Protein AF-A0A7V5V589-F1 (afdb_monomer)

Sequence (263 aa):
KFVYRKIGKKLETFFGGRLMVMGIGGAALNPEIEAFLRMAGFPYLIGYGMTETSPLVAGGPYGDTSIALCSTGKPMPGVSVRIAEPDEKTGIGEIQVQGDNIMLGYWNDPEATSETFTDDGWLKTGDLGILDTLGNLHVKGRSKSVIVLANGENIYPETIEHKLNRYPQLVESLVLENRGKIEAWVYPDYDFIDGITTGQSREQRHTYIISQLEEIRKTVNGQLSSASRLSRILERREPFIKTATHKIKRYLYTADSMPGSSS

pLDDT: mean 90.18, std 8.98, range [28.98, 98.44]

Foldseek 3Di:
DVVLLVVLCVVCVVVVVPDPEAEDEDDFDQLVVQVSCVVNVHHYWAFYADPQQAGGQAIDDTPPPLADRSFNHAGDVQKDWDFPPQDPPPRKHFIWIDGPRGHPADDPCVPVRVVQADPVGIGGPQWIWHADPSRTTHTQGGVVQWDQAPVRDTARQSNLQSLLCNDLQFDGWGWDDDPRFIAIETETPVVVLCVVCPPHDPVVSVVVNQVVQVVSLVVSQVVDDPNHRHPGYHYDPDDADADPSRHGPCVCDDPVPDVPPPD

Mean predicted aligned error: 6.89 Å

Radius of gyration: 20.53 Å; Cα contacts (8 Å, |Δi|>4): 419; chains: 1; bounding box: 46×50×55 Å

Structure (mmCIF, N/CA/C/O backbone):
data_AF-A0A7V5V589-F1
#
_entry.id   AF-A0A7V5V589-F1
#
loop_
_atom_site.group_PDB
_atom_site.id
_atom_site.type_symbol
_atom_site.label_atom_id
_atom_site.label_alt_id
_atom_site.label_comp_id
_atom_site.label_asym_id
_atom_site.label_entity_id
_atom_site.label_seq_id
_atom_site.pdbx_PDB_ins_code
_atom_site.Cartn_x
_atom_site.Cartn_y
_atom_site.Cartn_z
_atom_site.occupancy
_atom_site.B_iso_or_equiv
_atom_site.auth_seq_id
_atom_site.auth_comp_id
_atom_site.auth_asym_id
_atom_site.auth_atom_id
_atom_site.pdbx_PDB_model_num
ATOM 1 N N . LYS A 1 1 ? -14.944 -18.583 12.378 1.00 60.84 1 LYS A N 1
ATOM 2 C CA . LYS A 1 1 ? -14.987 -19.259 11.049 1.00 60.84 1 LYS A CA 1
ATOM 3 C C . LYS A 1 1 ? -16.413 -19.433 10.504 1.00 60.84 1 LYS A C 1
ATOM 5 O O . LYS A 1 1 ? -16.662 -18.980 9.398 1.00 60.84 1 LYS A O 1
ATOM 10 N N . PHE A 1 2 ? -17.359 -20.026 11.246 1.00 74.38 2 PHE A N 1
ATOM 11 C CA . PHE A 1 2 ? -18.740 -20.228 10.758 1.00 74.38 2 PHE A CA 1
ATOM 12 C C . PHE A 1 2 ? -19.508 -18.917 10.487 1.00 74.38 2 PHE A C 1
ATOM 14 O O . PHE A 1 2 ? -20.153 -18.785 9.451 1.00 74.38 2 PHE A O 1
ATOM 21 N N . VAL A 1 3 ? -19.371 -17.922 11.374 1.00 82.00 3 VAL A N 1
ATOM 22 C CA . VAL A 1 3 ? -20.018 -16.603 11.232 1.00 82.00 3 VAL A CA 1
ATOM 23 C C . VAL A 1 3 ? -19.576 -15.887 9.949 1.00 82.00 3 VAL A C 1
ATOM 25 O O . VAL A 1 3 ? -20.428 -15.490 9.160 1.00 82.00 3 VAL A O 1
ATOM 28 N N . TYR A 1 4 ? -18.266 -15.809 9.682 1.00 82.88 4 TYR A N 1
ATOM 29 C CA . TYR A 1 4 ? -17.732 -15.162 8.475 1.00 82.88 4 TYR A CA 1
ATOM 30 C C . TYR A 1 4 ? -18.251 -15.789 7.180 1.00 82.88 4 TYR A C 1
ATOM 32 O O . TYR A 1 4 ? -18.696 -15.065 6.299 1.00 82.88 4 TYR A O 1
ATOM 40 N N . ARG A 1 5 ? -18.304 -17.124 7.088 1.00 86.19 5 ARG A N 1
ATOM 41 C CA . ARG A 1 5 ? -18.873 -17.811 5.913 1.00 86.19 5 ARG A CA 1
ATOM 42 C C . 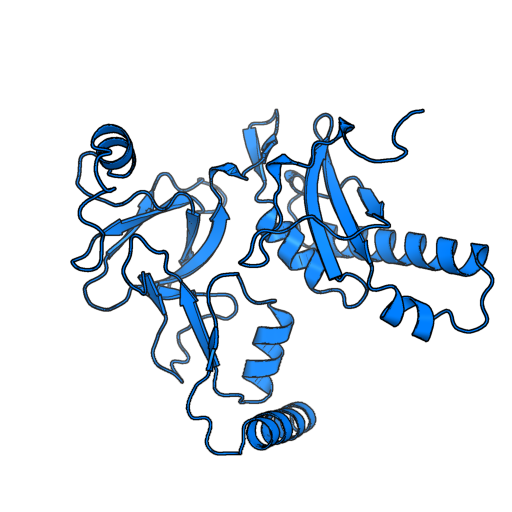ARG A 1 5 ? -20.353 -17.497 5.697 1.00 86.19 5 ARG A C 1
ATOM 44 O O . ARG A 1 5 ? -20.802 -17.390 4.562 1.00 86.19 5 ARG A O 1
ATOM 51 N N . LYS A 1 6 ? -21.130 -17.332 6.774 1.00 86.56 6 LYS A N 1
ATOM 52 C CA . LYS A 1 6 ? -22.546 -16.944 6.670 1.00 86.56 6 LYS A CA 1
ATOM 53 C C . LYS A 1 6 ? -22.699 -15.514 6.142 1.00 86.56 6 LYS A C 1
ATOM 55 O O . LYS A 1 6 ? -23.613 -15.260 5.365 1.00 86.56 6 LYS A O 1
ATOM 60 N N . ILE A 1 7 ? -21.810 -14.602 6.543 1.00 87.50 7 ILE A N 1
ATOM 61 C CA . ILE A 1 7 ? -21.776 -13.229 6.020 1.00 87.50 7 ILE A CA 1
ATOM 62 C C . ILE A 1 7 ? -21.313 -13.227 4.555 1.00 87.50 7 ILE A C 1
ATOM 64 O O . ILE A 1 7 ? -21.956 -12.583 3.735 1.00 87.50 7 ILE A O 1
ATOM 68 N N . GLY A 1 8 ? -20.292 -14.014 4.200 1.00 85.50 8 GLY A N 1
ATOM 69 C CA . GLY A 1 8 ? -19.846 -14.200 2.814 1.00 85.50 8 GLY A CA 1
ATOM 70 C C . GLY A 1 8 ? -20.980 -14.621 1.881 1.00 85.50 8 GLY A C 1
ATOM 71 O O . GLY A 1 8 ? -21.229 -13.957 0.882 1.00 85.50 8 GLY A O 1
ATOM 72 N N . LYS A 1 9 ? -21.777 -15.625 2.273 1.00 87.19 9 LYS A N 1
ATOM 73 C CA . LYS A 1 9 ? -22.969 -16.036 1.507 1.00 87.19 9 LYS A CA 1
ATOM 74 C C . LYS A 1 9 ? -24.008 -14.925 1.345 1.00 87.19 9 LYS A C 1
ATOM 76 O O . LYS A 1 9 ? -24.661 -14.841 0.307 1.00 87.19 9 LYS A O 1
ATOM 81 N N . LYS A 1 10 ? -24.189 -14.072 2.361 1.00 90.00 10 LYS A N 1
ATOM 82 C CA . LYS A 1 10 ? -25.074 -12.901 2.245 1.00 90.00 10 LYS A CA 1
ATOM 83 C C . LYS A 1 10 ? -24.525 -11.891 1.237 1.00 90.00 10 LYS A C 1
ATOM 85 O O . LYS A 1 10 ? -25.314 -11.370 0.460 1.00 90.00 10 LYS A O 1
ATOM 90 N N . LEU A 1 11 ? -23.211 -11.654 1.224 1.00 88.94 11 LEU A N 1
ATOM 91 C CA . LEU A 1 11 ? -22.559 -10.797 0.227 1.00 88.94 11 LEU A CA 1
ATOM 92 C C . LEU A 1 11 ? -22.715 -11.370 -1.185 1.00 88.94 11 LEU A C 1
ATOM 94 O O . LEU A 1 11 ? -23.141 -10.659 -2.084 1.00 88.94 11 LEU A O 1
ATOM 98 N N . GLU A 1 12 ? -22.463 -12.663 -1.383 1.00 88.38 12 GLU A N 1
ATOM 99 C CA . GLU A 1 12 ? -22.687 -13.322 -2.678 1.00 88.38 12 GLU A CA 1
ATOM 100 C C . GLU A 1 12 ? -24.143 -13.192 -3.137 1.00 88.38 12 GLU A C 1
ATOM 102 O O . GLU A 1 12 ? -24.402 -12.864 -4.293 1.00 88.38 12 GLU A O 1
ATOM 107 N N . THR A 1 13 ? -25.099 -13.390 -2.223 1.00 91.19 13 THR A N 1
ATOM 108 C CA . THR A 1 13 ? -26.535 -13.225 -2.507 1.00 91.19 13 THR A CA 1
ATOM 109 C C . THR A 1 13 ? -26.873 -11.778 -2.864 1.00 91.19 13 THR A C 1
ATOM 111 O O . THR A 1 13 ? -27.638 -11.546 -3.796 1.00 91.19 13 THR A O 1
ATOM 114 N N . PHE A 1 14 ? -26.283 -10.805 -2.163 1.00 91.06 14 PHE A N 1
ATOM 115 C CA . PHE A 1 14 ? -26.429 -9.380 -2.463 1.00 91.06 14 PHE A CA 1
ATOM 116 C C . PHE A 1 14 ? -25.950 -9.050 -3.886 1.00 91.06 14 PHE A C 1
ATOM 118 O O . PHE A 1 14 ? -26.630 -8.324 -4.603 1.00 91.06 14 PHE A O 1
ATOM 125 N N . PHE A 1 15 ? -24.855 -9.668 -4.341 1.00 91.62 15 PHE A N 1
ATOM 126 C CA . PHE A 1 15 ? -24.375 -9.582 -5.728 1.00 91.62 15 PHE A CA 1
ATOM 127 C C . PHE A 1 15 ? -25.106 -10.531 -6.706 1.00 91.62 15 PHE A C 1
ATOM 129 O O . PHE A 1 15 ? -24.619 -10.802 -7.803 1.00 91.62 15 PHE A O 1
ATOM 136 N N . GLY A 1 16 ? -26.281 -11.052 -6.338 1.00 91.75 16 GLY A N 1
ATOM 137 C CA . GLY A 1 16 ? -27.144 -11.848 -7.217 1.00 91.75 16 GLY A CA 1
ATOM 138 C C . GLY A 1 16 ? -26.810 -13.342 -7.300 1.00 91.75 16 GLY A C 1
ATOM 139 O O . GLY A 1 16 ? -27.354 -14.036 -8.156 1.00 91.75 16 GLY A O 1
ATOM 140 N N . GLY A 1 17 ? -25.916 -13.853 -6.447 1.00 90.50 17 GLY A N 1
ATOM 141 C CA . GLY A 1 17 ? -25.640 -15.287 -6.274 1.00 90.50 17 GLY A CA 1
ATOM 142 C C . GLY A 1 17 ? -24.918 -15.976 -7.437 1.00 90.50 17 GLY A C 1
ATOM 143 O O . GLY A 1 17 ? -24.734 -17.189 -7.403 1.00 90.50 17 GLY A O 1
ATOM 144 N N . ARG A 1 18 ? -24.517 -15.222 -8.468 1.00 92.81 18 ARG A N 1
ATOM 145 C CA . ARG A 1 18 ? -23.801 -15.722 -9.658 1.00 92.81 18 ARG A CA 1
ATOM 146 C C . ARG A 1 18 ? -22.442 -15.048 -9.866 1.00 92.81 18 ARG A C 1
ATOM 148 O O . ARG A 1 18 ? -21.859 -15.156 -10.941 1.00 92.81 18 ARG A O 1
ATOM 155 N N . LEU A 1 19 ? -21.960 -14.315 -8.863 1.00 91.88 19 LEU A N 1
ATOM 156 C CA . LEU A 1 19 ? -20.643 -13.690 -8.894 1.00 91.88 19 LEU A CA 1
ATOM 157 C C . LEU A 1 19 ? -19.568 -14.782 -8.887 1.00 91.88 19 LEU A C 1
ATOM 159 O O . LEU A 1 19 ? -19.484 -15.555 -7.938 1.00 91.88 19 LEU A O 1
ATOM 163 N N . MET A 1 20 ? -18.751 -14.826 -9.938 1.00 90.56 20 MET A N 1
ATOM 164 C CA . MET A 1 20 ? -17.662 -15.798 -10.051 1.00 90.56 20 MET A CA 1
ATOM 165 C C . MET A 1 20 ? -16.390 -15.305 -9.370 1.00 90.56 20 MET A C 1
ATOM 167 O O . MET A 1 20 ? -15.777 -16.056 -8.623 1.00 90.56 20 MET A O 1
ATOM 171 N N . VAL A 1 21 ? -15.995 -14.058 -9.644 1.00 92.56 21 VAL A N 1
ATOM 172 C CA . VAL A 1 21 ? -14.810 -13.392 -9.088 1.00 92.56 21 VAL A CA 1
ATOM 173 C C . VAL A 1 21 ? -15.038 -11.880 -9.100 1.00 92.56 21 VAL A C 1
ATOM 175 O O . VAL A 1 21 ? -15.583 -11.342 -10.062 1.00 92.56 21 VAL A O 1
ATOM 178 N N . MET A 1 22 ? -14.593 -11.192 -8.051 1.00 92.38 22 MET A N 1
ATOM 179 C CA . MET A 1 22 ? -14.522 -9.736 -7.958 1.00 92.38 22 MET A CA 1
ATOM 180 C C . MET A 1 22 ? -13.065 -9.271 -8.031 1.00 92.38 22 MET A C 1
ATOM 182 O O . MET A 1 22 ? -12.276 -9.553 -7.131 1.00 92.38 22 MET A O 1
ATOM 186 N N . GLY A 1 23 ? -12.710 -8.547 -9.092 1.00 91.69 23 GLY A N 1
ATOM 187 C CA . GLY A 1 23 ? -11.405 -7.895 -9.205 1.00 91.69 23 GLY A CA 1
ATOM 188 C C . GLY A 1 23 ? -11.357 -6.595 -8.402 1.00 91.69 23 GLY A C 1
ATOM 189 O O . GLY A 1 23 ? -12.248 -5.757 -8.526 1.00 91.69 23 GLY A O 1
ATOM 190 N N . ILE A 1 24 ? -10.315 -6.428 -7.595 1.00 91.00 24 ILE A N 1
ATOM 191 C CA . ILE A 1 24 ? -10.042 -5.246 -6.778 1.00 91.00 24 ILE A CA 1
ATOM 192 C C . ILE A 1 24 ? -8.704 -4.659 -7.239 1.00 91.00 24 ILE A C 1
ATOM 194 O O . ILE A 1 24 ? -7.708 -5.374 -7.338 1.00 91.00 24 ILE A O 1
ATOM 198 N N . GLY A 1 25 ? -8.670 -3.359 -7.522 1.00 86.19 25 GLY A N 1
ATOM 199 C CA . GLY A 1 25 ? -7.465 -2.669 -7.981 1.00 86.19 25 GLY A CA 1
ATOM 200 C C . GLY A 1 25 ? -7.548 -1.154 -7.797 1.00 86.19 25 GLY A C 1
ATOM 201 O O . GLY A 1 25 ? -8.499 -0.630 -7.220 1.00 86.19 25 GLY A O 1
ATOM 202 N N . GLY A 1 26 ? -6.533 -0.438 -8.287 1.00 74.94 26 GLY A N 1
ATOM 203 C CA . GLY A 1 26 ? -6.451 1.031 -8.278 1.00 74.94 26 GLY A CA 1
ATOM 204 C C . GLY A 1 26 ? -5.918 1.649 -6.977 1.00 74.94 26 GLY A C 1
ATOM 205 O O . GLY A 1 26 ? -5.171 2.635 -7.027 1.00 74.94 26 GLY A O 1
ATOM 206 N N . ALA A 1 27 ? -6.248 1.055 -5.832 1.00 70.50 27 ALA A N 1
ATOM 207 C CA . ALA A 1 27 ? -5.680 1.373 -4.526 1.00 70.50 27 ALA A CA 1
ATOM 208 C C . ALA A 1 27 ? -5.486 0.091 -3.708 1.00 70.50 27 ALA A C 1
ATOM 210 O O . ALA A 1 27 ? -6.160 -0.914 -3.937 1.00 70.50 27 ALA A O 1
ATOM 211 N N . ALA A 1 28 ? -4.560 0.128 -2.752 1.00 75.19 28 ALA A N 1
ATOM 212 C CA . ALA A 1 28 ? -4.314 -1.007 -1.879 1.00 75.19 28 ALA A CA 1
ATOM 213 C C . ALA A 1 28 ? -5.526 -1.279 -0.970 1.00 75.19 28 ALA A C 1
ATOM 215 O O . ALA A 1 28 ? -6.093 -0.370 -0.357 1.00 75.19 28 ALA A O 1
ATOM 216 N N . LEU A 1 29 ? -5.922 -2.553 -0.902 1.00 81.31 29 LEU A N 1
ATOM 217 C CA . LEU A 1 29 ? -7.037 -3.009 -0.080 1.00 81.31 29 LEU A CA 1
ATOM 218 C C . LEU A 1 29 ? -6.630 -3.030 1.397 1.00 81.31 29 LEU A C 1
ATOM 220 O O . LEU A 1 29 ? -5.513 -3.407 1.747 1.00 81.31 29 LEU A O 1
ATOM 224 N N . ASN A 1 30 ? -7.556 -2.657 2.278 1.00 78.25 30 ASN A N 1
ATOM 225 C CA . ASN A 1 30 ? -7.337 -2.764 3.713 1.00 78.25 30 ASN A CA 1
ATOM 226 C C . ASN A 1 30 ? -7.073 -4.239 4.112 1.00 78.25 30 ASN A C 1
ATOM 228 O O . ASN A 1 30 ? -7.917 -5.093 3.819 1.00 78.25 30 ASN A O 1
ATOM 232 N N . PRO A 1 31 ? -5.969 -4.546 4.825 1.00 81.69 31 PRO A N 1
ATOM 233 C CA . PRO A 1 31 ? -5.616 -5.906 5.242 1.00 81.69 31 PRO A CA 1
ATOM 234 C C . PRO A 1 31 ? -6.708 -6.667 6.001 1.00 81.69 31 PRO A C 1
ATOM 236 O O . PRO A 1 31 ? -6.810 -7.886 5.882 1.00 81.69 31 PRO A O 1
ATOM 239 N N . GLU A 1 32 ? -7.523 -5.977 6.802 1.00 78.94 32 GLU A N 1
ATOM 240 C CA . GLU A 1 32 ? -8.591 -6.609 7.585 1.00 78.94 32 GLU A CA 1
ATOM 241 C C . GLU A 1 32 ? -9.804 -6.933 6.731 1.00 78.94 32 GLU A C 1
ATOM 243 O O . GLU A 1 32 ? -10.388 -8.006 6.885 1.00 78.94 32 GLU A O 1
ATOM 248 N N . ILE A 1 33 ? -10.136 -6.047 5.788 1.00 84.19 33 ILE A N 1
ATOM 249 C CA . ILE A 1 33 ? -11.164 -6.322 4.785 1.00 84.19 33 ILE A CA 1
ATOM 250 C C . ILE A 1 33 ? -10.722 -7.521 3.952 1.00 84.19 33 ILE A C 1
ATOM 252 O O . ILE A 1 33 ? -11.495 -8.459 3.790 1.00 84.19 33 ILE A O 1
ATOM 256 N N . GLU A 1 34 ? -9.469 -7.555 3.495 1.00 89.25 34 GLU A N 1
ATOM 257 C CA . GLU A 1 34 ? -8.955 -8.702 2.752 1.00 89.25 34 GLU A CA 1
ATOM 258 C C . GLU A 1 34 ? -9.011 -9.996 3.583 1.00 89.25 34 GLU A C 1
ATOM 260 O O . GLU A 1 34 ? -9.528 -11.018 3.121 1.00 89.25 34 GLU A O 1
ATOM 265 N N . ALA A 1 35 ? -8.533 -9.958 4.830 1.00 88.69 35 ALA A N 1
ATOM 266 C CA . ALA A 1 35 ? -8.582 -11.106 5.729 1.00 88.69 35 ALA A CA 1
ATOM 267 C C . ALA A 1 35 ? -10.023 -11.587 5.948 1.00 88.69 35 ALA A C 1
ATOM 269 O O . ALA A 1 35 ? -10.285 -12.793 5.936 1.00 88.69 35 ALA A O 1
ATOM 270 N N . PHE A 1 36 ? -10.966 -10.658 6.116 1.00 89.62 36 PHE A N 1
ATOM 271 C CA . PHE A 1 36 ? -12.389 -10.951 6.212 1.00 89.62 36 PHE A CA 1
ATOM 272 C C . PHE A 1 36 ? -12.915 -11.617 4.938 1.00 89.62 36 PHE A C 1
ATOM 274 O O . PHE A 1 36 ? -13.519 -12.682 5.048 1.00 89.62 36 PHE A O 1
ATOM 281 N N . LEU A 1 37 ? -12.657 -11.057 3.750 1.00 90.69 37 LEU A N 1
ATOM 282 C CA . LEU A 1 37 ? -13.103 -11.622 2.470 1.00 90.69 37 LEU A CA 1
ATOM 283 C C . LEU A 1 37 ? -12.564 -13.048 2.287 1.00 90.69 37 LEU A C 1
ATOM 285 O O . LEU A 1 37 ? -13.328 -13.967 1.979 1.00 90.69 37 LEU A O 1
ATOM 289 N N . ARG A 1 38 ? -11.279 -13.262 2.600 1.00 90.12 38 ARG A N 1
ATOM 290 C CA . ARG A 1 38 ? -10.629 -14.580 2.569 1.00 90.12 38 ARG A CA 1
ATOM 291 C C . ARG A 1 38 ? -11.273 -15.561 3.551 1.00 90.12 38 ARG A C 1
ATOM 293 O O . ARG A 1 38 ? -11.590 -16.690 3.183 1.00 90.12 38 ARG A O 1
ATOM 300 N N . MET A 1 39 ? -11.521 -15.146 4.795 1.00 90.25 39 MET A N 1
ATOM 301 C CA . MET A 1 39 ? -12.189 -15.982 5.807 1.00 90.25 39 MET A CA 1
ATOM 302 C C . MET A 1 39 ? -13.661 -16.265 5.487 1.00 90.25 39 MET A C 1
ATOM 304 O O . MET A 1 39 ? -14.180 -17.326 5.855 1.00 90.25 39 MET A O 1
ATOM 308 N N . ALA A 1 40 ? -14.339 -15.316 4.846 1.00 90.50 40 ALA A N 1
ATOM 309 C CA . ALA A 1 40 ? -15.721 -15.427 4.407 1.00 90.50 40 ALA A CA 1
ATOM 310 C C . ALA A 1 40 ? -15.872 -16.358 3.197 1.00 90.50 40 ALA A C 1
ATOM 312 O O . ALA A 1 40 ? -16.972 -16.855 2.964 1.00 90.50 40 ALA A O 1
ATOM 313 N N . GLY A 1 41 ? -14.773 -16.646 2.489 1.00 89.56 41 GLY A N 1
ATOM 314 C CA . GLY A 1 41 ? -14.777 -17.406 1.242 1.00 89.56 41 GLY A CA 1
ATOM 315 C C . GLY A 1 41 ? -15.298 -16.595 0.058 1.00 89.56 41 GLY A C 1
ATOM 316 O O . GLY A 1 41 ? -15.678 -17.186 -0.942 1.00 89.56 41 GLY A O 1
ATOM 317 N N . PHE A 1 42 ? -15.334 -15.265 0.181 1.00 91.69 42 PHE A N 1
ATOM 318 C CA . PHE A 1 42 ? -15.821 -14.392 -0.877 1.00 91.69 42 PHE A CA 1
ATOM 319 C C . PHE A 1 42 ? -14.867 -14.451 -2.080 1.00 91.69 42 PHE A C 1
ATOM 321 O O . PHE A 1 42 ? -13.647 -14.429 -1.880 1.00 91.69 42 PHE A O 1
ATOM 328 N N . PRO A 1 43 ? -15.372 -14.531 -3.322 1.00 91.50 43 PRO A N 1
ATOM 329 C CA . PRO A 1 43 ? -14.514 -14.716 -4.476 1.00 91.50 43 PRO A CA 1
ATOM 330 C C . PRO A 1 43 ? -13.896 -13.388 -4.923 1.00 91.50 43 PRO A C 1
ATOM 332 O O . PRO A 1 43 ? -14.505 -12.642 -5.685 1.00 91.50 43 PRO A O 1
ATOM 335 N N . TYR A 1 44 ? -12.686 -13.079 -4.454 1.00 92.19 44 TYR A N 1
ATOM 336 C CA . TYR A 1 44 ? -11.973 -11.850 -4.812 1.00 92.19 44 TYR A CA 1
ATOM 337 C C . TYR A 1 44 ? -10.589 -12.123 -5.411 1.00 92.19 44 TYR A C 1
ATOM 339 O O . TYR A 1 44 ? -9.986 -13.171 -5.173 1.00 92.19 44 TYR A O 1
ATOM 347 N N . LEU A 1 45 ? -10.089 -11.143 -6.161 1.00 93.06 45 LEU A N 1
ATOM 348 C CA . LEU A 1 45 ? -8.712 -11.036 -6.630 1.00 93.06 45 LEU A CA 1
ATOM 349 C C . LEU A 1 45 ? -8.223 -9.607 -6.437 1.00 93.06 45 LEU A C 1
ATOM 351 O O . LEU A 1 45 ? -8.988 -8.666 -6.629 1.00 93.06 45 LEU A O 1
ATOM 355 N N . ILE A 1 46 ? -6.950 -9.450 -6.092 1.00 93.19 46 ILE A N 1
ATOM 356 C CA . ILE A 1 46 ? -6.285 -8.148 -6.065 1.00 93.19 46 ILE A CA 1
ATOM 357 C C . ILE A 1 46 ? -5.316 -8.106 -7.235 1.00 93.19 46 ILE A C 1
ATOM 359 O O . ILE A 1 46 ? -4.600 -9.076 -7.481 1.00 93.19 46 ILE A O 1
ATOM 363 N N . GLY A 1 47 ? -5.326 -6.992 -7.955 1.00 94.06 47 GLY A N 1
ATOM 364 C CA . GLY A 1 47 ? -4.437 -6.753 -9.075 1.00 94.06 47 GLY A CA 1
ATOM 365 C C . GLY A 1 47 ? -3.749 -5.398 -8.974 1.00 94.06 47 GLY A C 1
ATOM 366 O O . GLY A 1 47 ? -4.324 -4.423 -8.483 1.00 94.06 47 GLY A O 1
ATOM 367 N N . TYR A 1 48 ? -2.518 -5.343 -9.468 1.00 95.25 48 TYR A N 1
ATOM 368 C CA . TYR A 1 48 ? -1.747 -4.120 -9.632 1.00 95.25 48 TYR A CA 1
ATOM 369 C C . TYR A 1 48 ? -1.465 -3.857 -11.106 1.00 95.25 48 TYR A C 1
ATOM 371 O O . TYR A 1 48 ? -1.043 -4.741 -11.849 1.00 95.25 48 TYR A O 1
ATOM 379 N N . GLY A 1 49 ? -1.689 -2.614 -11.510 1.00 94.19 49 GLY A N 1
ATOM 380 C CA . GLY A 1 49 ? -1.454 -2.112 -12.850 1.00 94.19 49 GLY A CA 1
ATOM 381 C C . GLY A 1 49 ? -1.622 -0.600 -12.881 1.00 94.19 49 GLY A C 1
ATOM 382 O O . GLY A 1 49 ? -2.118 0.013 -11.931 1.00 94.19 49 GLY A O 1
ATOM 383 N N . MET A 1 50 ? -1.204 -0.012 -13.990 1.00 93.00 50 MET A N 1
ATOM 384 C CA . MET A 1 50 ? -1.320 1.409 -14.288 1.00 93.00 50 MET A CA 1
ATOM 385 C C . MET A 1 50 ? -1.660 1.565 -15.771 1.00 93.00 50 MET A C 1
ATOM 387 O O . MET A 1 50 ? -1.643 0.591 -16.526 1.00 93.00 50 MET A O 1
ATOM 391 N N . THR A 1 51 ? -2.014 2.774 -16.193 1.00 92.06 51 THR A N 1
ATOM 392 C CA . THR A 1 51 ? -2.401 3.041 -17.587 1.00 92.06 51 THR A CA 1
ATOM 393 C C . THR A 1 51 ? -1.292 2.622 -18.558 1.00 92.06 51 THR A C 1
ATOM 395 O O . THR A 1 51 ? -1.550 2.052 -19.613 1.00 92.06 51 THR A O 1
ATOM 398 N N . GLU A 1 52 ? -0.048 2.833 -18.147 1.00 95.62 52 GLU A N 1
ATOM 399 C CA . GLU A 1 52 ? 1.185 2.577 -18.875 1.00 95.62 52 GLU A CA 1
ATOM 400 C C . GLU A 1 52 ? 1.513 1.075 -19.006 1.00 95.62 52 GLU A C 1
ATOM 402 O O . GLU A 1 52 ? 2.461 0.728 -19.707 1.00 95.62 52 GLU A O 1
ATOM 407 N N . THR A 1 53 ? 0.748 0.178 -18.360 1.00 95.19 53 THR A N 1
ATOM 408 C CA . THR A 1 53 ? 1.017 -1.276 -18.301 1.00 95.19 53 THR A CA 1
ATOM 409 C C . THR A 1 53 ? -0.153 -2.174 -18.735 1.00 95.19 53 THR A C 1
ATOM 411 O O . THR A 1 53 ? -0.123 -3.379 -18.493 1.00 95.19 53 THR A O 1
ATOM 414 N N . SER A 1 54 ? -1.199 -1.607 -19.344 1.00 90.44 54 SER A N 1
ATOM 415 C CA . SER A 1 54 ? -2.291 -2.281 -20.082 1.00 90.44 54 SER A CA 1
ATOM 416 C C . SER A 1 54 ? -2.515 -3.797 -19.849 1.00 90.44 54 SER A C 1
ATOM 418 O O . SER A 1 54 ? -1.956 -4.627 -20.562 1.00 90.44 54 SER A O 1
ATOM 420 N N . PRO A 1 55 ? -3.449 -4.211 -18.975 1.00 84.69 55 PRO A N 1
ATOM 421 C CA . PRO A 1 55 ? -4.001 -3.467 -17.848 1.00 84.69 55 PRO A CA 1
ATOM 422 C C . PRO A 1 55 ? -3.340 -3.843 -16.512 1.00 84.69 55 PRO A C 1
ATOM 424 O O . PRO A 1 55 ? -3.655 -3.234 -15.491 1.00 84.69 55 PRO A O 1
ATOM 427 N N . LEU A 1 56 ? -2.507 -4.889 -16.486 1.00 92.69 56 LEU A N 1
ATOM 428 C CA . LEU A 1 56 ? -2.102 -5.550 -15.254 1.00 92.69 56 LEU A CA 1
ATOM 429 C C . LEU A 1 56 ? -0.630 -5.956 -15.285 1.00 92.69 56 LEU A C 1
ATOM 431 O O . LEU A 1 56 ? -0.186 -6.669 -16.179 1.00 92.69 56 LEU A O 1
ATOM 435 N N . VAL A 1 57 ? 0.099 -5.537 -14.255 1.00 97.06 57 VAL A N 1
ATOM 436 C CA . VAL A 1 57 ? 1.477 -5.952 -13.977 1.00 97.06 57 VAL A CA 1
ATOM 437 C C . VAL A 1 57 ? 1.478 -7.220 -13.144 1.00 97.06 57 VAL A C 1
ATOM 439 O O . VAL A 1 57 ? 2.173 -8.176 -13.477 1.00 97.06 57 VAL A O 1
ATOM 442 N N . ALA A 1 58 ? 0.700 -7.225 -12.059 1.00 96.56 58 ALA A N 1
ATOM 443 C CA . ALA A 1 58 ? 0.639 -8.329 -11.120 1.00 96.56 58 ALA A CA 1
ATOM 444 C C . ALA A 1 58 ? -0.801 -8.662 -10.726 1.00 96.56 58 ALA A C 1
ATOM 446 O O . ALA A 1 58 ? -1.665 -7.790 -10.630 1.00 96.56 58 ALA A O 1
ATOM 447 N N . GLY A 1 59 ? -1.043 -9.944 -10.506 1.00 94.38 59 GLY A N 1
ATOM 448 C CA . GLY A 1 59 ? -2.318 -10.502 -10.090 1.00 94.38 59 GLY A CA 1
ATOM 449 C C . GLY A 1 59 ? -2.172 -12.004 -9.922 1.00 94.38 59 GLY A C 1
ATOM 450 O O . GLY A 1 59 ? -1.072 -12.535 -9.795 1.00 94.38 59 GLY A O 1
ATOM 451 N N . GLY A 1 60 ? -3.269 -12.737 -9.943 1.00 87.12 60 GLY A N 1
ATOM 452 C CA . GLY A 1 60 ? -3.148 -14.179 -10.058 1.00 87.12 60 GLY A CA 1
ATOM 453 C C . GLY A 1 60 ? -4.486 -14.864 -10.217 1.00 87.12 60 GLY A C 1
ATOM 454 O O . GLY A 1 60 ? -5.529 -14.216 -10.106 1.00 87.12 60 GLY A O 1
ATOM 455 N N . PRO A 1 61 ? -4.472 -16.164 -10.536 1.00 87.25 61 PRO A N 1
ATOM 456 C CA . PRO A 1 61 ? -5.700 -16.898 -10.739 1.00 87.25 61 PRO A CA 1
ATOM 457 C C . PRO A 1 61 ? -6.480 -16.984 -9.428 1.00 87.25 61 PRO A C 1
ATOM 459 O O . PRO A 1 61 ? -5.920 -17.146 -8.340 1.00 87.25 61 PRO A O 1
ATOM 462 N N . TYR A 1 62 ? -7.802 -16.879 -9.537 1.00 86.12 62 TYR A N 1
ATOM 463 C CA . TYR A 1 62 ? -8.680 -17.041 -8.387 1.00 86.12 62 TYR A CA 1
ATOM 464 C C . TYR A 1 62 ? -8.478 -18.422 -7.755 1.00 86.12 62 TYR A C 1
ATOM 466 O O . TYR A 1 62 ? -8.480 -19.439 -8.446 1.00 86.12 62 TYR A O 1
ATOM 474 N N . GLY A 1 63 ? -8.303 -18.443 -6.433 1.00 84.31 63 GLY A N 1
ATOM 475 C CA . GLY A 1 63 ? -8.082 -19.668 -5.665 1.00 84.31 63 GLY A CA 1
ATOM 476 C C . GLY A 1 63 ? -6.619 -20.100 -5.529 1.00 84.31 63 GLY A C 1
ATOM 477 O O . GLY A 1 63 ? -6.368 -21.094 -4.850 1.00 84.31 63 GLY A O 1
ATOM 478 N N . ASP A 1 64 ? -5.652 -19.370 -6.098 1.00 90.44 64 ASP A N 1
ATOM 479 C CA . ASP A 1 64 ? -4.231 -19.651 -5.868 1.00 90.44 64 ASP A CA 1
ATOM 480 C C . ASP A 1 64 ? -3.832 -19.333 -4.420 1.00 90.44 64 ASP A C 1
ATOM 482 O O . ASP A 1 64 ? -3.729 -18.179 -3.998 1.00 90.44 64 ASP A O 1
ATOM 486 N N . THR A 1 65 ? -3.581 -20.385 -3.641 1.00 89.38 65 THR A N 1
ATOM 487 C CA . THR A 1 65 ? -3.207 -20.278 -2.228 1.00 89.38 65 THR A CA 1
ATOM 488 C C . THR A 1 65 ? -1.790 -19.758 -2.006 1.00 89.38 65 THR A C 1
ATOM 490 O O . THR A 1 65 ? -1.440 -19.451 -0.868 1.00 89.38 65 THR A O 1
ATOM 493 N N . SER A 1 66 ? -0.966 -19.676 -3.055 1.00 91.75 66 SER A N 1
ATOM 494 C CA . SER A 1 66 ? 0.383 -19.110 -2.972 1.00 91.75 66 SER A CA 1
ATOM 495 C C . SER A 1 66 ? 0.398 -17.578 -2.992 1.00 91.75 66 SER A C 1
ATOM 497 O O . SER A 1 66 ? 1.420 -16.988 -2.638 1.00 91.75 66 SER A O 1
ATOM 499 N N . ILE A 1 67 ? -0.733 -16.938 -3.326 1.00 92.88 67 ILE A N 1
ATOM 500 C CA . ILE A 1 67 ? -0.894 -15.484 -3.241 1.00 92.88 67 ILE A CA 1
ATOM 501 C C . ILE A 1 67 ? -1.009 -15.062 -1.772 1.00 92.88 67 ILE A C 1
ATOM 503 O O . ILE A 1 67 ? -1.993 -15.339 -1.065 1.00 92.88 67 ILE A O 1
ATOM 507 N N . ALA A 1 68 ? 0.025 -14.367 -1.305 1.00 91.31 68 ALA A N 1
ATOM 508 C CA . ALA A 1 68 ? 0.089 -13.845 0.050 1.00 91.31 68 ALA A CA 1
ATOM 509 C C . ALA A 1 68 ? -1.053 -12.853 0.337 1.00 91.31 68 ALA A C 1
ATOM 511 O O . ALA A 1 68 ? -1.562 -12.173 -0.552 1.00 91.31 68 ALA A O 1
ATOM 512 N N . LEU A 1 69 ? -1.473 -12.774 1.602 1.00 89.88 69 LEU A N 1
ATOM 513 C CA . LEU A 1 69 ? -2.363 -11.702 2.055 1.00 89.88 69 LEU A CA 1
ATOM 514 C C . LEU A 1 69 ? -1.637 -10.354 1.912 1.00 89.88 69 LEU A C 1
ATOM 516 O O . LEU A 1 69 ? -0.427 -10.288 2.135 1.00 89.88 69 LEU A O 1
ATOM 520 N N . CYS A 1 70 ? -2.371 -9.299 1.571 1.00 88.81 70 CYS A N 1
ATOM 521 C CA . CYS A 1 70 ? -1.875 -7.946 1.308 1.00 88.81 70 CYS A CA 1
ATOM 522 C C . CYS A 1 70 ? -0.960 -7.826 0.080 1.00 88.81 70 CYS A C 1
ATOM 524 O O . CYS A 1 70 ? -0.371 -6.767 -0.140 1.00 88.81 70 CYS A O 1
ATOM 526 N N . SER A 1 71 ? -0.833 -8.889 -0.715 1.00 93.12 71 SER A N 1
ATOM 527 C CA . SER A 1 71 ? -0.115 -8.848 -1.980 1.00 93.12 71 SER A CA 1
ATOM 528 C C . SER A 1 71 ? -1.042 -8.450 -3.124 1.00 93.12 71 SER A C 1
ATOM 530 O O . SER A 1 71 ? -2.238 -8.733 -3.129 1.00 93.12 71 SER A O 1
ATOM 532 N N . THR A 1 72 ? -0.444 -7.842 -4.141 1.00 94.50 72 THR A N 1
ATOM 533 C CA . THR A 1 72 ? -1.072 -7.578 -5.438 1.00 94.50 72 THR A CA 1
ATOM 534 C C . THR A 1 72 ? -0.985 -8.758 -6.411 1.00 94.50 72 THR A C 1
ATOM 536 O O . THR A 1 72 ? -1.316 -8.609 -7.581 1.00 94.50 72 THR A O 1
ATOM 539 N N . GLY A 1 73 ? -0.555 -9.930 -5.936 1.00 95.00 73 GLY A N 1
ATOM 540 C CA . GLY A 1 73 ? -0.362 -11.130 -6.742 1.00 95.00 73 GLY A CA 1
ATOM 541 C C . GLY A 1 73 ? 1.051 -11.239 -7.305 1.00 95.00 73 GLY A C 1
ATOM 542 O O . GLY A 1 73 ? 1.981 -10.598 -6.824 1.00 95.00 73 GLY A O 1
ATOM 543 N N . LYS A 1 74 ? 1.219 -12.083 -8.315 1.00 96.50 74 LYS A N 1
ATOM 544 C CA . LYS A 1 74 ? 2.486 -12.348 -8.999 1.00 96.50 74 LYS A CA 1
ATOM 545 C C . LYS A 1 74 ? 2.522 -11.636 -10.348 1.00 96.50 74 LYS A C 1
ATOM 547 O O . LYS A 1 74 ? 1.452 -11.353 -10.888 1.00 96.50 74 LYS A O 1
ATOM 552 N N . PRO A 1 75 ? 3.712 -11.369 -10.910 1.00 96.81 75 PRO A N 1
ATOM 553 C CA . PRO A 1 75 ? 3.829 -10.856 -12.269 1.00 96.81 75 PRO A CA 1
ATOM 554 C C . PRO A 1 75 ? 2.992 -11.671 -13.263 1.00 96.81 75 PRO A C 1
ATOM 556 O O . PRO A 1 75 ? 2.974 -12.905 -13.210 1.00 96.81 75 PRO A O 1
ATOM 559 N N . MET A 1 76 ? 2.269 -10.978 -14.141 1.00 96.19 76 MET A N 1
ATOM 560 C CA . MET A 1 76 ? 1.445 -11.615 -15.166 1.00 96.19 76 MET A CA 1
ATOM 561 C C . MET A 1 76 ? 2.311 -12.366 -16.190 1.00 96.19 76 MET A C 1
ATOM 563 O O . MET A 1 76 ? 3.466 -11.998 -16.406 1.00 96.19 76 MET A O 1
ATOM 567 N N . PRO A 1 77 ? 1.786 -13.411 -16.858 1.00 94.62 77 PRO A N 1
ATOM 568 C CA . PRO A 1 77 ? 2.522 -14.095 -17.918 1.00 94.62 77 PRO A CA 1
ATOM 569 C C . PRO A 1 77 ? 3.011 -13.114 -18.993 1.00 94.62 77 PRO A C 1
ATOM 571 O O . PRO A 1 77 ? 2.228 -12.314 -19.497 1.00 94.62 77 PRO A O 1
ATOM 574 N N . GLY A 1 78 ? 4.301 -13.181 -19.334 1.00 94.88 78 GLY A N 1
ATOM 575 C CA . GLY A 1 78 ? 4.938 -12.257 -20.284 1.00 94.88 78 GLY A CA 1
ATOM 576 C C . GLY A 1 78 ? 5.356 -10.906 -19.689 1.00 94.88 78 GLY A C 1
ATOM 577 O O . GLY A 1 78 ? 5.985 -10.116 -20.386 1.00 94.88 78 GLY A O 1
ATOM 578 N N . VAL A 1 79 ? 5.063 -10.653 -18.409 1.00 97.38 79 VAL A N 1
ATOM 579 C CA . VAL A 1 79 ? 5.456 -9.436 -17.694 1.00 97.38 79 VAL A CA 1
ATOM 580 C C . VAL A 1 79 ? 6.590 -9.755 -16.727 1.00 97.38 79 VAL A C 1
ATOM 582 O O . VAL A 1 79 ? 6.448 -10.563 -15.809 1.00 97.38 79 VAL A O 1
ATOM 585 N N . SER A 1 80 ? 7.722 -9.091 -16.919 1.00 97.88 80 SER A N 1
ATOM 586 C CA . SER A 1 80 ? 8.864 -9.139 -16.014 1.00 97.88 80 SER A CA 1
ATOM 587 C C . SER A 1 80 ? 8.793 -7.982 -15.026 1.00 97.88 80 SER A C 1
ATOM 589 O O . SER A 1 80 ? 8.504 -6.847 -15.402 1.00 97.88 80 SER A O 1
ATOM 591 N N . VAL A 1 81 ? 9.082 -8.265 -13.756 1.00 98.31 81 VAL A N 1
ATOM 592 C CA . VAL A 1 81 ? 9.135 -7.270 -12.679 1.00 98.31 81 VAL A CA 1
ATOM 593 C C . VAL A 1 81 ? 10.476 -7.383 -11.970 1.00 98.31 81 VAL A C 1
ATOM 595 O O . VAL A 1 81 ? 10.891 -8.485 -11.609 1.00 98.31 81 VAL A O 1
ATOM 598 N N . ARG A 1 82 ? 11.126 -6.244 -11.727 1.00 97.75 82 ARG A N 1
ATOM 599 C CA . ARG A 1 82 ? 12.302 -6.142 -10.857 1.00 97.75 82 ARG A CA 1
ATOM 600 C C . ARG A 1 82 ? 12.112 -5.044 -9.817 1.00 97.75 82 ARG A C 1
ATOM 602 O O . ARG A 1 82 ? 11.341 -4.110 -10.029 1.00 97.75 82 ARG A O 1
ATOM 609 N N . ILE A 1 83 ? 12.832 -5.171 -8.708 1.00 98.12 83 ILE A N 1
ATOM 610 C CA . ILE A 1 83 ? 12.924 -4.139 -7.674 1.00 98.12 83 ILE A CA 1
ATOM 611 C C . ILE A 1 83 ? 14.274 -3.445 -7.850 1.00 98.12 83 ILE A C 1
ATOM 613 O O . ILE A 1 83 ? 15.315 -4.063 -7.629 1.00 98.12 83 ILE A O 1
ATOM 617 N N . ALA A 1 84 ? 14.254 -2.200 -8.315 1.00 97.31 84 ALA A N 1
ATOM 618 C CA . ALA A 1 84 ? 15.446 -1.392 -8.522 1.00 97.31 84 ALA A CA 1
ATOM 619 C C . ALA A 1 84 ? 15.838 -0.669 -7.232 1.00 97.31 84 ALA A C 1
ATOM 621 O O . ALA A 1 84 ? 14.970 -0.182 -6.507 1.00 97.31 84 ALA A O 1
ATOM 622 N N . GLU A 1 85 ? 17.144 -0.623 -6.965 1.00 94.31 85 GLU A N 1
ATOM 623 C CA . GLU A 1 85 ? 17.737 0.041 -5.794 1.00 94.31 85 GLU A CA 1
ATOM 624 C C . GLU A 1 85 ? 17.023 -0.307 -4.470 1.00 94.31 85 GLU A C 1
ATOM 626 O O . GLU A 1 85 ? 16.562 0.585 -3.756 1.00 94.31 85 GLU A O 1
ATOM 631 N N . PRO A 1 86 ? 16.870 -1.606 -4.138 1.00 94.56 86 PRO A N 1
ATOM 632 C CA . PRO A 1 86 ? 16.209 -1.994 -2.903 1.00 94.56 86 PRO A CA 1
ATOM 633 C C . PRO A 1 86 ? 16.997 -1.486 -1.693 1.00 94.56 86 PRO A C 1
ATOM 635 O O . PRO A 1 86 ? 18.202 -1.707 -1.579 1.00 94.56 86 PRO A O 1
ATOM 638 N N . ASP A 1 87 ? 16.293 -0.858 -0.757 1.00 90.31 87 ASP A N 1
ATOM 639 C CA . ASP A 1 87 ? 16.832 -0.467 0.539 1.00 90.31 87 ASP A CA 1
ATOM 640 C C . ASP A 1 87 ? 17.377 -1.697 1.283 1.00 90.31 87 ASP A C 1
ATOM 642 O O . ASP A 1 87 ? 16.684 -2.703 1.439 1.00 90.31 87 ASP A O 1
ATOM 646 N N . GLU A 1 88 ? 18.615 -1.615 1.775 1.00 87.94 88 GLU A N 1
ATOM 647 C CA . GLU A 1 88 ? 19.331 -2.762 2.353 1.00 87.94 88 GLU A CA 1
ATOM 648 C C . GLU A 1 88 ? 18.624 -3.381 3.567 1.00 87.94 88 GLU A C 1
ATOM 650 O O . GLU A 1 88 ? 18.767 -4.574 3.840 1.00 87.94 88 GLU A O 1
ATOM 655 N N . LYS A 1 89 ? 17.860 -2.578 4.318 1.00 85.56 89 LYS A N 1
ATOM 656 C CA . LYS A 1 89 ? 17.196 -3.021 5.551 1.00 85.56 89 LYS A CA 1
ATOM 657 C C . LYS A 1 89 ? 15.816 -3.602 5.279 1.00 85.56 89 LYS A C 1
ATOM 659 O O . LYS A 1 89 ? 15.395 -4.538 5.956 1.00 85.56 89 LYS A O 1
ATOM 664 N N . THR A 1 90 ? 15.081 -3.004 4.350 1.00 86.81 90 THR A N 1
ATOM 665 C CA . THR A 1 90 ? 13.665 -3.303 4.117 1.00 86.81 90 THR A CA 1
ATOM 666 C C . THR A 1 90 ? 13.422 -4.121 2.856 1.00 86.81 90 THR A C 1
ATOM 668 O O . THR A 1 90 ? 12.362 -4.733 2.746 1.00 86.81 90 THR A O 1
ATOM 671 N N . GLY A 1 91 ? 14.373 -4.138 1.918 1.00 91.69 91 GLY A N 1
ATOM 672 C CA . GLY A 1 91 ? 14.243 -4.736 0.589 1.00 91.69 91 GLY A CA 1
ATOM 673 C C . GLY A 1 91 ? 13.279 -3.989 -0.337 1.00 91.69 91 GLY A C 1
ATOM 674 O O . GLY A 1 91 ? 12.935 -4.503 -1.399 1.00 91.69 91 GLY A O 1
ATOM 675 N N . ILE A 1 92 ? 12.797 -2.812 0.074 1.00 94.62 92 ILE A N 1
ATOM 676 C CA . ILE A 1 92 ? 11.850 -2.003 -0.694 1.00 94.62 92 ILE A CA 1
ATOM 677 C C . ILE A 1 92 ? 12.631 -1.154 -1.689 1.00 94.62 92 ILE A C 1
ATOM 679 O O . ILE A 1 92 ? 13.543 -0.436 -1.296 1.00 94.62 92 ILE A O 1
ATOM 683 N N . GLY A 1 93 ? 12.239 -1.200 -2.956 1.00 95.75 93 GLY A N 1
ATOM 684 C CA . GLY A 1 93 ? 12.815 -0.379 -4.019 1.00 95.75 93 GLY A CA 1
ATOM 685 C C . GLY A 1 93 ? 11.777 -0.035 -5.079 1.00 95.75 93 GLY A C 1
ATOM 686 O O . GLY A 1 93 ? 10.596 -0.369 -4.930 1.00 95.75 93 GLY A O 1
ATOM 687 N N . GLU A 1 94 ? 12.199 0.643 -6.144 1.00 97.00 94 GLU A N 1
ATOM 688 C CA . GLU A 1 94 ? 11.304 1.013 -7.242 1.00 97.00 94 GLU A CA 1
ATOM 689 C C . GLU A 1 94 ? 10.883 -0.225 -8.038 1.00 97.00 94 GLU A C 1
ATOM 691 O O . GLU A 1 94 ? 11.710 -1.022 -8.479 1.00 97.00 94 GLU A O 1
ATOM 696 N N . ILE A 1 95 ? 9.576 -0.383 -8.241 1.00 98.25 95 ILE A N 1
ATOM 697 C CA . ILE A 1 95 ? 9.026 -1.414 -9.113 1.00 98.25 95 ILE A CA 1
ATOM 698 C C . ILE A 1 95 ? 9.307 -0.985 -10.550 1.00 98.25 95 ILE A C 1
ATOM 700 O O . ILE A 1 95 ? 8.803 0.039 -11.016 1.00 98.25 95 ILE A O 1
ATOM 704 N N . GLN A 1 96 ? 10.081 -1.788 -11.266 1.00 98.44 96 GLN A N 1
ATOM 705 C CA . GLN A 1 96 ? 10.324 -1.605 -12.689 1.00 98.44 96 GLN A CA 1
ATOM 706 C C . GLN A 1 96 ? 9.751 -2.784 -13.461 1.00 98.44 96 GLN A C 1
ATOM 708 O O . GLN A 1 96 ? 9.855 -3.935 -13.024 1.00 98.44 96 GLN A O 1
ATOM 713 N N . VAL A 1 97 ? 9.122 -2.492 -14.599 1.00 98.44 97 VAL A N 1
ATOM 714 C CA . VAL A 1 97 ? 8.342 -3.480 -15.354 1.00 98.44 97 VAL A CA 1
ATOM 715 C C . VAL A 1 97 ? 8.763 -3.500 -16.817 1.00 98.44 97 VAL A C 1
ATOM 717 O O . VAL A 1 97 ? 9.008 -2.455 -17.412 1.00 98.44 97 VAL A O 1
ATOM 720 N N . GLN A 1 98 ? 8.824 -4.690 -17.404 1.00 97.94 98 GLN A N 1
ATOM 721 C CA . GLN A 1 98 ? 9.092 -4.889 -18.824 1.00 97.94 98 GLN A CA 1
ATOM 722 C C . GLN A 1 98 ? 8.171 -5.978 -19.383 1.00 97.94 98 GLN A C 1
ATOM 724 O O . GLN A 1 98 ? 7.945 -6.995 -18.730 1.00 97.94 98 GLN A O 1
ATOM 729 N N . GLY A 1 99 ? 7.640 -5.773 -20.586 1.00 96.75 99 GLY A N 1
ATOM 730 C CA . GLY A 1 99 ? 6.749 -6.716 -21.262 1.00 96.75 99 GLY A CA 1
ATOM 731 C C . GLY A 1 99 ? 6.036 -6.075 -22.451 1.00 96.75 99 GLY A C 1
ATOM 732 O O . GLY A 1 99 ? 6.098 -4.861 -22.644 1.00 96.75 99 GLY A O 1
ATOM 733 N N . ASP A 1 100 ? 5.321 -6.885 -23.228 1.00 95.12 100 ASP A N 1
ATOM 734 C CA . ASP A 1 100 ? 4.581 -6.421 -24.416 1.00 95.12 100 ASP A CA 1
ATOM 735 C C . ASP A 1 100 ? 3.368 -5.540 -24.065 1.00 95.12 100 ASP A C 1
ATOM 737 O O . ASP A 1 100 ? 2.792 -4.869 -24.918 1.00 95.12 100 ASP A O 1
ATOM 741 N N . ASN A 1 101 ? 2.961 -5.550 -22.796 1.00 96.06 101 ASN A N 1
ATOM 742 C CA . ASN A 1 101 ? 1.871 -4.748 -22.247 1.00 96.06 101 ASN A CA 1
ATOM 743 C C . ASN A 1 101 ? 2.282 -3.312 -21.885 1.00 96.06 101 ASN A C 1
ATOM 745 O O . ASN A 1 101 ? 1.434 -2.512 -21.481 1.00 96.06 101 ASN A O 1
ATOM 749 N N . ILE A 1 102 ? 3.573 -2.996 -21.966 1.00 97.44 102 ILE A N 1
ATOM 750 C CA . ILE A 1 102 ? 4.102 -1.683 -21.616 1.00 97.44 102 ILE A CA 1
ATOM 751 C C . ILE A 1 102 ? 3.829 -0.697 -22.751 1.00 97.44 102 ILE A C 1
ATOM 753 O O . ILE A 1 102 ? 3.950 -1.027 -23.930 1.00 97.44 102 ILE A O 1
ATOM 757 N N . MET A 1 103 ? 3.435 0.526 -22.394 1.00 96.62 103 MET A N 1
ATOM 758 C CA . MET A 1 103 ? 3.195 1.596 -23.360 1.00 96.62 103 MET A CA 1
ATOM 759 C C . MET A 1 103 ? 4.408 1.836 -24.271 1.00 96.62 103 MET A C 1
ATOM 761 O O . MET A 1 103 ? 5.552 1.641 -23.874 1.00 96.62 103 MET A O 1
ATOM 765 N N . LEU A 1 104 ? 4.160 2.371 -25.466 1.00 94.81 104 LEU A N 1
ATOM 766 C CA . LEU A 1 104 ? 5.231 2.816 -26.366 1.00 94.81 104 LEU A CA 1
ATOM 767 C C . LEU A 1 104 ? 5.841 4.163 -25.942 1.00 94.81 104 LEU A C 1
ATOM 769 O O . LEU A 1 104 ? 6.941 4.505 -26.362 1.00 94.81 104 LEU A O 1
ATOM 773 N N . GLY A 1 105 ? 5.105 4.936 -25.144 1.00 95.69 105 GLY A N 1
ATOM 774 C CA . GLY A 1 105 ? 5.459 6.285 -24.727 1.00 95.69 105 GLY A CA 1
ATOM 775 C C . GLY A 1 105 ? 4.233 7.179 -24.592 1.00 95.69 105 GLY A C 1
ATOM 776 O O . GLY A 1 105 ? 3.112 6.790 -24.933 1.00 95.69 105 GLY A O 1
ATOM 777 N N . TYR A 1 106 ? 4.454 8.391 -24.099 1.00 96.69 106 TYR A N 1
ATOM 778 C CA . TYR A 1 106 ? 3.420 9.409 -24.009 1.00 96.69 106 TYR A CA 1
ATOM 779 C C . TYR A 1 106 ? 3.197 10.095 -25.358 1.00 96.69 106 TYR A C 1
ATOM 781 O O . TYR A 1 106 ? 4.113 10.309 -26.155 1.00 96.69 106 TYR A O 1
ATOM 789 N N . TRP A 1 107 ? 1.945 10.462 -25.613 1.00 96.62 107 TRP A N 1
ATOM 790 C CA . TRP A 1 107 ? 1.554 11.118 -26.854 1.00 96.62 107 TRP A CA 1
ATOM 791 C C . TRP A 1 107 ? 2.183 12.512 -26.977 1.00 96.62 107 TRP A C 1
ATOM 793 O O . TRP A 1 107 ? 1.935 13.371 -26.135 1.00 96.62 107 TRP A O 1
ATOM 803 N N . ASN A 1 108 ? 2.938 12.746 -28.057 1.00 95.69 108 ASN A N 1
ATOM 804 C CA . ASN A 1 108 ? 3.630 14.010 -28.351 1.00 95.69 108 ASN A CA 1
ATOM 805 C C . ASN A 1 108 ? 4.576 14.509 -27.242 1.00 95.69 108 ASN A C 1
ATOM 807 O O . ASN A 1 108 ? 4.860 15.703 -27.180 1.00 95.69 108 ASN A O 1
ATOM 811 N N . ASP A 1 109 ? 5.091 13.606 -26.406 1.00 96.56 109 ASP A N 1
ATOM 812 C CA . ASP A 1 109 ? 5.993 13.957 -25.308 1.00 96.56 109 ASP A CA 1
ATOM 813 C C . ASP A 1 109 ? 7.199 12.996 -25.255 1.00 96.56 109 ASP A C 1
ATOM 815 O O . ASP A 1 109 ? 7.233 12.043 -24.463 1.00 96.56 109 ASP A O 1
ATOM 819 N N . PRO A 1 110 ? 8.179 13.174 -26.163 1.00 95.44 110 PRO A N 1
ATOM 820 C CA . PRO A 1 110 ? 9.360 12.315 -26.224 1.00 95.44 110 PRO A CA 1
ATOM 821 C C . PRO A 1 110 ? 10.270 12.477 -24.999 1.00 95.44 110 PRO A C 1
ATOM 823 O O . PRO A 1 110 ? 10.929 11.512 -24.616 1.00 95.44 110 PRO A O 1
ATOM 826 N N . GLU A 1 111 ? 10.283 13.656 -24.371 1.00 96.38 111 GLU A N 1
ATOM 827 C CA . GLU A 1 111 ? 11.069 13.930 -23.165 1.00 96.38 111 GLU A CA 1
ATOM 828 C C . GLU A 1 111 ? 10.526 13.109 -21.994 1.00 96.38 111 GLU A C 1
ATOM 830 O O . GLU A 1 111 ? 11.234 12.227 -21.502 1.00 96.38 111 GLU A O 1
ATOM 835 N N . ALA A 1 112 ? 9.240 13.259 -21.651 1.00 94.00 112 ALA A N 1
ATOM 836 C CA . ALA A 1 112 ? 8.625 12.469 -20.584 1.00 94.00 112 ALA A CA 1
ATOM 837 C C . ALA A 1 112 ? 8.655 10.962 -20.883 1.00 94.00 112 ALA A C 1
ATOM 839 O O . ALA A 1 112 ? 8.776 10.143 -19.969 1.00 94.00 112 ALA A O 1
ATOM 840 N N . THR A 1 113 ? 8.567 10.576 -22.162 1.00 95.06 113 THR A N 1
ATOM 841 C CA . THR A 1 113 ? 8.733 9.177 -22.577 1.00 95.06 113 THR A CA 1
ATOM 842 C C . THR A 1 113 ? 10.124 8.675 -22.208 1.00 95.06 113 THR A C 1
ATOM 844 O O . THR A 1 113 ? 10.235 7.677 -21.500 1.00 95.06 113 THR A O 1
ATOM 847 N N . SER A 1 114 ? 11.178 9.381 -22.623 1.00 94.50 114 SER A N 1
ATOM 848 C CA . SER A 1 114 ? 12.559 8.995 -22.316 1.00 94.50 114 SER A CA 1
ATOM 849 C C . SER A 1 114 ? 12.831 8.953 -20.809 1.00 94.50 114 SER A C 1
ATOM 851 O O . SER A 1 114 ? 13.446 8.010 -20.320 1.00 94.50 114 SER A O 1
ATOM 853 N N . GLU A 1 115 ? 12.271 9.895 -20.046 1.00 94.69 115 GLU A N 1
ATOM 854 C CA . GLU A 1 115 ? 12.391 9.933 -18.588 1.00 94.69 115 GLU A CA 1
ATOM 855 C C . GLU A 1 115 ? 11.652 8.796 -17.878 1.00 94.69 115 GLU A C 1
ATOM 857 O O . GLU A 1 115 ? 11.953 8.510 -16.718 1.00 94.69 115 GLU A O 1
ATOM 862 N N . THR A 1 116 ? 10.694 8.137 -18.532 1.00 95.94 116 THR A N 1
ATOM 863 C CA . THR A 1 116 ? 9.909 7.048 -17.929 1.00 95.94 116 THR A CA 1
ATOM 864 C C . THR A 1 116 ? 10.574 5.687 -18.109 1.00 95.94 116 THR A C 1
ATOM 866 O O . THR A 1 116 ? 10.331 4.778 -17.316 1.00 95.94 116 THR A O 1
ATOM 869 N N . PHE A 1 117 ? 11.475 5.541 -19.077 1.00 97.56 117 PHE A N 1
ATOM 870 C CA . PHE A 1 117 ? 12.223 4.305 -19.280 1.00 97.56 117 PHE A CA 1
ATOM 871 C C . PHE A 1 117 ? 13.626 4.387 -18.678 1.00 97.56 117 PHE A C 1
ATOM 873 O O . PHE A 1 117 ? 14.212 5.461 -18.528 1.00 97.56 117 PHE A O 1
ATOM 880 N N . THR A 1 118 ? 14.140 3.251 -18.228 1.00 97.31 118 THR A N 1
ATOM 881 C CA . THR A 1 118 ? 15.565 3.084 -17.937 1.00 97.31 118 THR A CA 1
ATOM 882 C C . THR A 1 118 ? 16.341 2.876 -19.236 1.00 97.31 118 THR A C 1
ATOM 884 O O . THR A 1 118 ? 15.764 2.485 -20.253 1.00 97.31 118 THR A O 1
ATOM 887 N N . ASP A 1 119 ? 17.660 3.068 -19.193 1.00 95.31 119 ASP A N 1
ATOM 888 C CA . ASP A 1 119 ? 18.536 2.880 -20.360 1.00 95.31 119 ASP A CA 1
ATOM 889 C C . ASP A 1 119 ? 18.473 1.453 -20.933 1.00 95.31 119 ASP A C 1
ATOM 891 O O . ASP A 1 119 ? 18.676 1.242 -22.127 1.00 95.31 119 ASP A O 1
ATOM 895 N N . ASP A 1 120 ? 18.154 0.466 -20.092 1.00 95.50 120 ASP A N 1
ATOM 896 C CA . ASP A 1 120 ? 17.969 -0.937 -20.468 1.00 95.50 120 ASP A CA 1
ATOM 897 C C . ASP A 1 120 ? 16.504 -1.317 -20.777 1.00 95.50 120 ASP A C 1
ATOM 899 O O . ASP A 1 120 ? 16.174 -2.500 -20.885 1.00 95.50 120 ASP A O 1
ATOM 903 N N . GLY A 1 121 ? 15.621 -0.328 -20.950 1.00 95.56 121 GLY A N 1
ATOM 904 C CA . GLY A 1 121 ? 14.278 -0.515 -21.506 1.00 95.56 121 GLY A CA 1
ATOM 905 C C . GLY A 1 121 ? 13.218 -1.013 -20.521 1.00 95.56 121 GLY A C 1
ATOM 906 O O . GLY A 1 121 ? 12.264 -1.673 -20.939 1.00 95.56 121 GLY A O 1
ATOM 907 N N . TRP A 1 122 ? 13.367 -0.733 -19.226 1.00 98.25 122 TRP A N 1
ATOM 908 C CA . TRP A 1 122 ? 12.341 -1.008 -18.216 1.00 98.25 122 TRP A CA 1
ATOM 909 C C . TRP A 1 122 ? 11.512 0.240 -17.926 1.00 98.25 122 TRP A C 1
ATOM 911 O O . TRP A 1 122 ? 12.047 1.340 -17.808 1.00 98.25 122 TRP A O 1
ATOM 921 N N . LEU A 1 123 ? 10.202 0.071 -17.759 1.00 98.19 123 LEU A N 1
ATOM 922 C CA . LEU A 1 123 ? 9.307 1.132 -17.311 1.00 98.19 123 LEU A CA 1
ATOM 923 C C . LEU A 1 123 ? 9.542 1.421 -15.822 1.00 98.19 123 LEU A C 1
ATOM 925 O O . LEU A 1 123 ? 9.359 0.532 -14.985 1.00 98.19 123 LEU A O 1
ATOM 929 N N . LYS A 1 124 ? 9.869 2.670 -15.484 1.00 97.75 124 LYS A N 1
ATOM 930 C CA . LYS A 1 124 ? 9.851 3.196 -14.112 1.00 97.75 124 LYS A CA 1
ATOM 931 C C . LYS A 1 124 ? 8.411 3.502 -13.713 1.00 97.75 124 LYS A C 1
ATOM 933 O O . LYS A 1 124 ? 7.804 4.445 -14.214 1.00 97.75 124 LYS A O 1
ATOM 938 N N . THR A 1 125 ? 7.841 2.704 -12.811 1.00 96.06 125 THR A N 1
ATOM 939 C CA . THR A 1 125 ? 6.435 2.880 -12.387 1.00 96.06 125 THR A CA 1
ATOM 940 C C . THR A 1 125 ? 6.238 4.091 -11.466 1.00 96.06 125 THR A C 1
ATOM 942 O O . THR A 1 125 ? 5.125 4.614 -11.321 1.00 96.06 125 THR A O 1
ATOM 945 N N . GLY A 1 126 ? 7.310 4.538 -10.798 1.00 94.00 126 GLY A N 1
ATOM 946 C CA . GLY A 1 126 ? 7.230 5.478 -9.681 1.00 94.00 126 GLY A CA 1
ATOM 947 C C . GLY A 1 126 ? 6.529 4.903 -8.442 1.00 94.00 126 GLY A C 1
ATOM 948 O O . GLY A 1 126 ? 6.190 5.657 -7.524 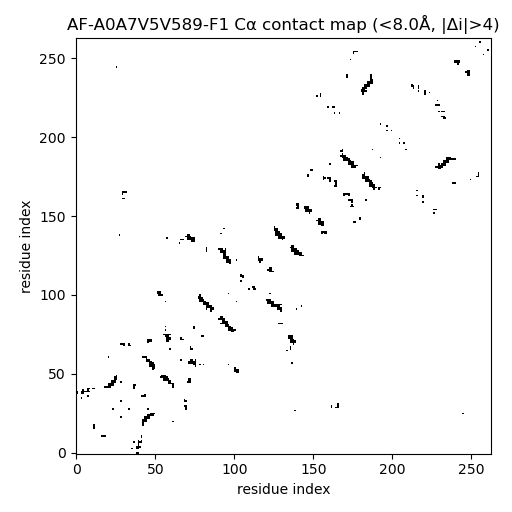1.00 94.00 126 GLY A O 1
ATOM 949 N N . ASP A 1 127 ? 6.284 3.592 -8.412 1.00 94.50 127 ASP A N 1
ATOM 950 C CA . ASP A 1 127 ? 5.773 2.858 -7.262 1.00 94.50 127 ASP A CA 1
ATOM 951 C C . ASP A 1 127 ? 6.905 2.066 -6.607 1.00 94.50 127 ASP A C 1
ATOM 953 O O . ASP A 1 127 ? 7.844 1.609 -7.253 1.00 94.50 127 ASP A O 1
ATOM 957 N N . LEU A 1 128 ? 6.806 1.901 -5.297 1.00 94.94 128 LEU A N 1
ATOM 958 C CA . LEU A 1 128 ? 7.746 1.163 -4.477 1.00 94.94 128 LEU A CA 1
ATOM 959 C C . LEU A 1 128 ? 7.141 -0.164 -4.072 1.00 94.94 128 LEU A C 1
ATOM 961 O O . LEU A 1 128 ? 5.954 -0.246 -3.744 1.00 94.94 128 LEU A O 1
ATOM 965 N N . GLY A 1 129 ? 7.964 -1.200 -4.033 1.00 95.62 129 GLY A N 1
ATOM 966 C CA . GLY A 1 129 ? 7.507 -2.529 -3.684 1.00 95.62 129 GLY A CA 1
ATOM 967 C C . GLY A 1 129 ? 8.623 -3.470 -3.291 1.00 95.62 129 GLY A C 1
ATOM 968 O O . GLY A 1 129 ? 9.800 -3.120 -3.273 1.00 95.62 129 GLY A O 1
ATOM 969 N N . ILE A 1 130 ? 8.207 -4.683 -2.955 1.00 96.50 130 ILE A N 1
ATOM 970 C CA . ILE A 1 130 ? 9.086 -5.809 -2.663 1.00 96.50 130 ILE A CA 1
ATOM 971 C C . ILE A 1 130 ? 8.451 -7.090 -3.206 1.00 96.50 130 ILE A C 1
ATOM 973 O O . ILE A 1 130 ? 7.225 -7.243 -3.174 1.00 96.50 130 ILE A O 1
ATOM 977 N N . LEU A 1 131 ? 9.287 -8.002 -3.697 1.00 97.19 131 LEU A N 1
ATOM 978 C CA . LEU A 1 131 ? 8.894 -9.369 -4.025 1.00 97.19 131 LEU A CA 1
ATOM 979 C C . LEU A 1 131 ? 9.170 -10.269 -2.822 1.00 97.19 131 LEU A C 1
ATOM 981 O O . LEU A 1 131 ? 10.274 -10.257 -2.277 1.00 97.19 131 LEU A O 1
ATOM 985 N N . ASP A 1 132 ? 8.173 -11.039 -2.395 1.00 95.94 132 ASP A N 1
ATOM 986 C CA . ASP A 1 132 ? 8.397 -12.062 -1.375 1.00 95.94 132 ASP A CA 1
ATOM 987 C C . ASP A 1 132 ? 9.067 -13.320 -1.954 1.00 95.94 132 ASP A C 1
ATOM 989 O O . ASP A 1 132 ? 9.276 -13.455 -3.161 1.00 95.94 132 ASP A O 1
ATOM 993 N N . THR A 1 133 ? 9.404 -14.271 -1.082 1.00 95.00 133 THR A N 1
ATOM 994 C CA . THR A 1 133 ? 10.100 -15.512 -1.461 1.00 95.00 133 THR A CA 1
ATOM 995 C C . THR A 1 133 ? 9.297 -16.420 -2.395 1.00 95.00 133 THR A C 1
ATOM 997 O O . THR A 1 133 ? 9.870 -17.327 -2.993 1.00 95.00 133 THR A O 1
ATOM 1000 N N . LEU A 1 134 ? 7.987 -16.194 -2.534 1.00 94.69 134 LEU A N 1
ATOM 1001 C CA . LEU A 1 134 ? 7.103 -16.913 -3.453 1.00 94.69 134 LEU A CA 1
ATOM 1002 C C . LEU A 1 134 ? 6.823 -16.116 -4.739 1.00 94.69 134 LEU A C 1
ATOM 1004 O O . LEU A 1 134 ? 6.019 -16.554 -5.569 1.00 94.69 134 LEU A O 1
ATOM 1008 N N . GLY A 1 135 ? 7.486 -14.968 -4.909 1.00 95.44 135 GLY A N 1
ATOM 1009 C CA . GLY A 1 135 ? 7.353 -14.087 -6.063 1.00 95.44 135 GLY A CA 1
ATOM 1010 C C . GLY A 1 135 ? 6.100 -13.216 -6.038 1.00 95.44 135 GLY A C 1
ATOM 1011 O O . GLY A 1 135 ? 5.718 -12.694 -7.084 1.00 95.44 135 GLY A O 1
ATOM 1012 N N . ASN A 1 136 ? 5.434 -13.060 -4.889 1.00 96.88 136 ASN A N 1
ATOM 1013 C CA . ASN A 1 136 ? 4.305 -12.144 -4.805 1.00 96.88 136 ASN A CA 1
ATOM 1014 C C . ASN A 1 136 ? 4.792 -10.700 -4.640 1.00 96.88 136 ASN A C 1
ATOM 1016 O O . ASN A 1 136 ? 5.658 -10.411 -3.813 1.00 96.88 136 ASN A O 1
ATOM 1020 N N . LEU A 1 137 ? 4.197 -9.785 -5.400 1.00 97.25 137 LEU A N 1
ATOM 1021 C CA . LEU A 1 137 ? 4.481 -8.360 -5.375 1.00 97.25 137 LEU A CA 1
ATOM 1022 C C . LEU A 1 137 ? 3.667 -7.669 -4.281 1.00 97.25 137 LEU A C 1
ATOM 1024 O O . LEU A 1 137 ? 2.433 -7.742 -4.246 1.00 97.25 137 LEU A O 1
ATOM 1028 N N . HIS A 1 138 ? 4.363 -6.962 -3.398 1.00 94.50 138 HIS A N 1
ATOM 1029 C CA . HIS A 1 138 ? 3.778 -6.144 -2.340 1.00 94.50 138 HIS A CA 1
ATOM 1030 C C . HIS A 1 138 ? 4.077 -4.675 -2.618 1.00 94.50 138 HIS A C 1
ATOM 1032 O O . HIS A 1 138 ? 5.189 -4.217 -2.357 1.00 94.50 138 HIS A O 1
ATOM 1038 N N . VAL A 1 139 ? 3.088 -3.934 -3.117 1.00 92.75 139 VAL A N 1
ATOM 1039 C CA . VAL A 1 139 ? 3.199 -2.483 -3.332 1.00 92.75 139 VAL A CA 1
ATOM 1040 C C . VAL A 1 139 ? 3.187 -1.763 -1.978 1.00 92.75 139 VAL A C 1
ATOM 1042 O O . VAL A 1 139 ? 2.359 -2.056 -1.115 1.00 92.75 139 VAL A O 1
ATOM 1045 N N . LYS A 1 140 ? 4.138 -0.850 -1.769 1.00 90.19 140 LYS A N 1
ATOM 1046 C CA . LYS A 1 140 ? 4.379 -0.118 -0.510 1.00 90.19 140 LYS A CA 1
ATOM 1047 C C . LYS A 1 140 ? 4.056 1.371 -0.589 1.00 90.19 140 LYS A C 1
ATOM 1049 O O . LYS A 1 140 ? 3.908 2.002 0.459 1.00 90.19 140 LYS A O 1
ATOM 1054 N N . GLY A 1 141 ? 3.921 1.900 -1.801 1.00 87.94 141 GLY A N 1
ATOM 1055 C CA . GLY A 1 141 ? 3.393 3.232 -2.081 1.00 87.94 141 GLY A CA 1
ATOM 1056 C C . GLY A 1 141 ? 4.138 3.947 -3.198 1.00 87.94 141 GLY A C 1
ATOM 1057 O O . GLY A 1 141 ? 4.871 3.312 -3.946 1.00 87.94 141 GLY A O 1
ATOM 1058 N N . ARG A 1 142 ? 3.959 5.264 -3.329 1.00 88.06 142 ARG A N 1
ATOM 1059 C CA . ARG A 1 142 ? 4.629 6.070 -4.370 1.00 88.06 142 ARG A CA 1
ATOM 1060 C C . ARG A 1 142 ? 6.040 6.498 -3.962 1.00 88.06 142 ARG A C 1
ATOM 1062 O O . ARG A 1 142 ? 6.217 7.020 -2.862 1.00 88.06 142 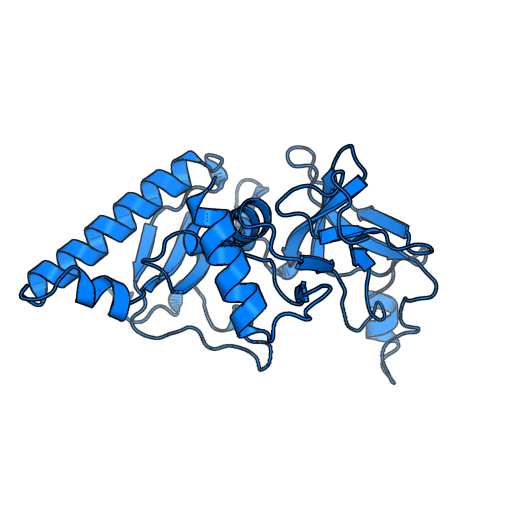ARG A O 1
ATOM 10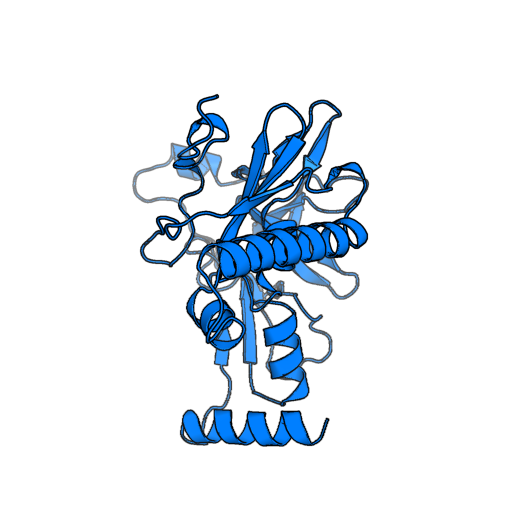69 N N . SER A 1 143 ? 7.008 6.416 -4.880 1.00 88.50 143 SER A N 1
ATOM 1070 C CA . SER A 1 143 ? 8.388 6.888 -4.659 1.00 88.50 143 SER A CA 1
ATOM 1071 C C . SER A 1 143 ? 8.436 8.374 -4.296 1.00 88.50 143 SER A C 1
ATOM 1073 O O . SER A 1 143 ? 9.056 8.763 -3.311 1.00 88.50 143 SER A O 1
ATOM 1075 N N . LYS A 1 144 ? 7.647 9.200 -4.993 1.00 86.44 144 LYS A N 1
ATOM 1076 C CA . LYS A 1 144 ? 7.495 10.640 -4.711 1.00 86.44 144 LYS A CA 1
ATOM 1077 C C . LYS A 1 144 ? 6.830 10.963 -3.366 1.00 86.44 144 LYS A C 1
ATOM 1079 O O . LYS A 1 144 ? 6.763 12.128 -2.995 1.00 86.44 144 LYS A O 1
ATOM 1084 N N . SER A 1 145 ? 6.257 9.974 -2.678 1.00 86.62 145 SER A N 1
ATOM 1085 C CA . SER A 1 145 ? 5.641 10.153 -1.355 1.00 86.62 145 SER A CA 1
ATOM 1086 C C . SER A 1 145 ? 6.533 9.683 -0.209 1.00 86.62 145 SER A C 1
ATOM 1088 O O . SER A 1 145 ? 6.121 9.814 0.938 1.00 86.62 145 SER A O 1
ATOM 1090 N N . VAL A 1 146 ? 7.718 9.128 -0.477 1.00 89.62 146 VAL A N 1
ATOM 1091 C CA . VAL A 1 146 ? 8.644 8.738 0.592 1.00 89.62 146 VAL A CA 1
ATOM 1092 C C . VAL A 1 146 ? 9.088 9.971 1.361 1.00 89.62 146 VAL A C 1
ATOM 1094 O O . VAL A 1 146 ? 9.481 10.980 0.780 1.00 89.62 146 VAL A O 1
ATOM 1097 N N . ILE A 1 147 ? 9.043 9.867 2.684 1.00 90.44 147 ILE A N 1
ATOM 1098 C CA . ILE A 1 147 ? 9.628 10.858 3.577 1.00 90.44 147 ILE A CA 1
ATOM 1099 C C . ILE A 1 147 ? 11.027 10.365 3.928 1.00 90.44 147 ILE A C 1
ATOM 1101 O O . ILE A 1 147 ? 11.170 9.308 4.541 1.00 90.44 147 ILE A O 1
ATOM 1105 N N . VAL A 1 148 ? 12.045 11.137 3.559 1.00 90.00 148 VAL A N 1
ATOM 1106 C CA . VAL A 1 148 ? 13.435 10.876 3.946 1.00 90.00 148 VAL A CA 1
ATOM 1107 C C . VAL A 1 148 ? 13.748 11.727 5.169 1.00 90.00 148 VAL A C 1
ATOM 1109 O O . VAL A 1 148 ? 13.750 12.956 5.100 1.00 90.00 148 VAL A O 1
ATOM 1112 N N . 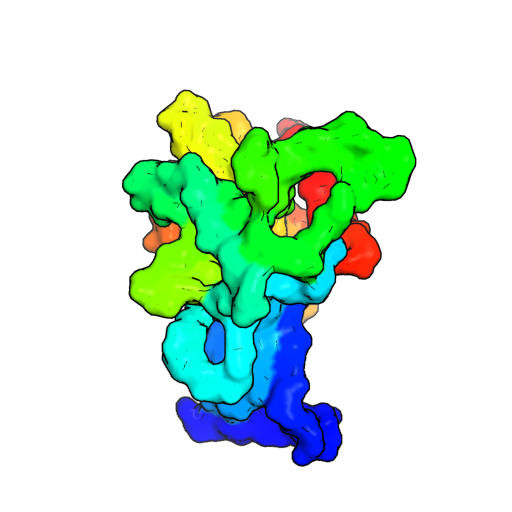LEU A 1 149 ? 13.967 11.080 6.310 1.00 88.31 149 LEU A N 1
ATOM 1113 C CA . LEU A 1 149 ? 14.331 11.774 7.543 1.00 88.31 149 LEU A CA 1
ATOM 1114 C C . LEU A 1 149 ? 15.778 12.286 7.481 1.00 88.31 149 LEU A C 1
ATOM 1116 O O . LEU A 1 149 ? 16.610 11.774 6.737 1.00 88.31 149 LEU A O 1
ATOM 1120 N N . ALA A 1 150 ? 16.115 13.269 8.323 1.00 85.88 150 ALA A N 1
ATOM 1121 C CA . ALA A 1 150 ? 17.463 13.856 8.379 1.00 85.88 150 ALA A CA 1
ATOM 1122 C C . ALA A 1 150 ? 18.576 12.840 8.713 1.00 85.88 150 ALA A C 1
ATOM 1124 O O . ALA A 1 150 ? 19.747 13.086 8.439 1.00 85.88 150 ALA A O 1
ATOM 1125 N N . ASN A 1 151 ? 18.217 11.701 9.307 1.00 83.06 151 ASN A N 1
ATOM 1126 C CA . ASN A 1 151 ? 19.122 10.589 9.590 1.00 83.06 151 ASN A CA 1
ATOM 1127 C C . ASN A 1 151 ? 19.254 9.588 8.420 1.00 83.06 151 ASN A C 1
ATOM 1129 O O . ASN A 1 151 ? 19.892 8.552 8.589 1.00 83.06 151 ASN A O 1
ATOM 1133 N N . GLY A 1 152 ? 18.647 9.877 7.264 1.00 84.06 152 GLY A N 1
ATOM 1134 C CA . GLY A 1 152 ? 18.666 9.037 6.066 1.00 84.06 152 GLY A CA 1
ATOM 1135 C C . GLY A 1 152 ? 17.651 7.893 6.063 1.00 84.06 152 GLY A C 1
ATOM 1136 O O . GLY A 1 152 ? 17.683 7.071 5.154 1.00 84.06 152 GLY A O 1
ATOM 1137 N N . GLU A 1 153 ? 16.761 7.794 7.056 1.00 85.69 153 GLU A N 1
ATOM 1138 C CA . GLU A 1 153 ? 15.757 6.726 7.085 1.00 85.69 153 GLU A CA 1
ATOM 1139 C C . GLU A 1 153 ? 14.558 7.037 6.182 1.00 85.69 153 GLU A C 1
ATOM 1141 O O . GLU A 1 153 ? 13.935 8.097 6.284 1.00 85.69 153 GLU A O 1
ATOM 1146 N N . ASN A 1 154 ? 14.209 6.062 5.337 1.00 89.31 154 ASN A N 1
ATOM 1147 C CA . ASN A 1 154 ? 13.043 6.112 4.463 1.00 89.31 154 ASN A CA 1
ATOM 1148 C C . ASN A 1 154 ? 11.779 5.713 5.223 1.00 89.31 154 ASN A C 1
ATOM 1150 O O . ASN A 1 154 ? 11.651 4.597 5.737 1.00 89.31 154 ASN A O 1
ATOM 1154 N N . ILE A 1 155 ? 10.812 6.620 5.256 1.00 90.25 155 ILE A N 1
ATOM 1155 C CA . ILE A 1 155 ? 9.484 6.389 5.809 1.00 90.25 155 ILE A CA 1
ATOM 1156 C C . ILE A 1 155 ? 8.502 6.315 4.648 1.00 90.25 155 ILE A C 1
ATOM 1158 O O . ILE A 1 155 ? 8.451 7.212 3.810 1.00 90.25 155 ILE A O 1
ATOM 1162 N N . TYR A 1 156 ? 7.703 5.250 4.624 1.00 90.19 156 TYR A N 1
ATOM 1163 C CA . TYR A 1 156 ? 6.687 4.996 3.603 1.00 90.19 156 TYR A CA 1
ATOM 1164 C C . TYR A 1 156 ? 5.304 5.356 4.174 1.00 90.19 156 TYR A C 1
ATOM 1166 O O . TYR A 1 156 ? 4.717 4.527 4.882 1.00 90.19 156 TYR A O 1
ATOM 1174 N N . PRO A 1 157 ? 4.765 6.566 3.913 1.00 91.69 157 PRO A N 1
ATOM 1175 C CA . PRO A 1 157 ? 3.554 7.061 4.575 1.00 91.69 157 PRO A CA 1
ATOM 1176 C C . PRO A 1 157 ? 2.359 6.141 4.364 1.00 91.69 157 PRO A C 1
ATOM 1178 O O . PRO A 1 157 ? 1.669 5.803 5.318 1.00 91.69 157 PRO A O 1
ATOM 1181 N N . GLU A 1 158 ? 2.192 5.633 3.142 1.00 88.06 158 GLU A N 1
ATOM 1182 C CA . GLU A 1 158 ? 1.119 4.704 2.770 1.00 88.06 158 GLU A CA 1
ATOM 1183 C C . GLU A 1 158 ? 1.096 3.457 3.651 1.00 88.06 158 GLU A C 1
ATOM 1185 O O . GLU A 1 158 ? 0.034 3.017 4.074 1.00 88.06 158 GLU A O 1
ATOM 1190 N N . THR A 1 159 ? 2.260 2.917 4.018 1.00 85.75 159 THR A N 1
ATOM 1191 C CA . THR A 1 159 ? 2.326 1.747 4.905 1.00 85.75 159 THR A CA 1
ATOM 1192 C C . THR A 1 159 ? 1.785 2.067 6.304 1.00 85.75 159 THR A C 1
ATOM 1194 O O . THR A 1 159 ? 1.148 1.217 6.932 1.00 85.75 159 THR A O 1
ATOM 1197 N N . ILE A 1 160 ? 2.012 3.285 6.801 1.00 92.19 160 ILE A N 1
ATOM 1198 C CA . ILE A 1 160 ? 1.502 3.746 8.098 1.00 92.19 160 ILE A CA 1
ATOM 1199 C C . ILE A 1 160 ? 0.010 4.085 7.988 1.00 92.19 160 ILE A C 1
ATOM 1201 O O . ILE A 1 160 ? -0.777 3.657 8.830 1.00 92.19 160 ILE A O 1
ATOM 1205 N N . GLU A 1 161 ? -0.399 4.774 6.925 1.00 91.75 161 GLU A N 1
ATOM 1206 C CA . GLU A 1 161 ? -1.797 5.088 6.609 1.00 91.75 161 GLU A CA 1
ATOM 1207 C C . GLU A 1 161 ? -2.642 3.815 6.498 1.00 91.75 161 GLU A C 1
ATOM 1209 O O . GLU A 1 161 ? -3.718 3.728 7.079 1.00 91.75 161 GLU A O 1
ATOM 1214 N N . HIS A 1 162 ? -2.129 2.763 5.856 1.00 85.31 162 HIS A N 1
ATOM 1215 C CA . HIS A 1 162 ? -2.796 1.463 5.817 1.00 85.31 162 HIS A CA 1
ATOM 1216 C C . HIS A 1 162 ? -2.987 0.848 7.199 1.00 85.31 162 HIS A C 1
ATOM 1218 O O . HIS A 1 162 ? -3.972 0.148 7.406 1.00 85.31 162 HIS A O 1
ATOM 1224 N N . LYS A 1 163 ? -2.076 1.084 8.150 1.00 88.75 163 LYS A N 1
ATOM 1225 C CA . LYS A 1 163 ? -2.248 0.631 9.537 1.00 88.75 163 LYS A CA 1
ATOM 1226 C C . LYS A 1 163 ? -3.275 1.476 10.286 1.00 88.75 163 LYS A C 1
ATOM 1228 O O . LYS A 1 163 ? -4.023 0.919 11.080 1.00 88.75 163 LYS A O 1
ATOM 1233 N N . LEU A 1 164 ? -3.319 2.783 10.032 1.00 92.81 164 LEU A N 1
ATOM 1234 C CA . LEU A 1 164 ? -4.293 3.705 10.623 1.00 92.81 164 LEU A CA 1
ATOM 1235 C C . LEU A 1 164 ? -5.710 3.437 10.108 1.00 92.81 164 LEU A C 1
ATOM 1237 O O . LEU A 1 164 ? -6.636 3.292 10.893 1.00 92.81 164 LEU A O 1
ATOM 1241 N N . ASN A 1 165 ? -5.882 3.249 8.805 1.00 88.88 165 ASN A N 1
ATOM 1242 C CA . ASN A 1 165 ? -7.198 3.031 8.199 1.00 88.88 165 ASN A CA 1
ATOM 1243 C C . ASN A 1 165 ? -7.800 1.646 8.513 1.00 88.88 165 ASN A C 1
ATOM 1245 O O . ASN A 1 165 ? -8.864 1.310 8.005 1.00 88.88 165 ASN A O 1
ATOM 1249 N N . ARG A 1 166 ? -7.133 0.820 9.335 1.00 84.62 166 ARG A N 1
ATOM 1250 C CA . ARG A 1 166 ? -7.697 -0.413 9.918 1.00 84.62 166 ARG A CA 1
ATOM 1251 C C . ARG A 1 166 ? -8.671 -0.143 11.055 1.00 84.62 166 ARG A C 1
ATOM 1253 O O . ARG A 1 166 ? -9.503 -0.994 11.340 1.00 84.62 166 ARG A 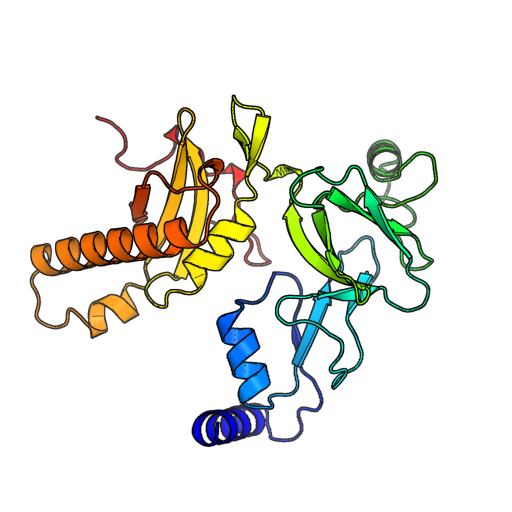O 1
ATOM 1260 N N . TYR A 1 167 ? -8.560 1.006 11.708 1.00 88.69 167 TYR A N 1
ATOM 1261 C CA . TYR A 1 167 ? -9.418 1.334 12.835 1.00 88.69 167 TYR A CA 1
ATOM 1262 C C . TYR A 1 167 ? -10.754 1.875 12.315 1.00 88.69 167 TYR A C 1
ATOM 1264 O O . TYR A 1 167 ? -10.739 2.862 11.584 1.00 88.69 167 TYR A O 1
ATOM 1272 N N . PRO A 1 168 ? -11.903 1.282 12.692 1.00 84.81 168 PRO A N 1
ATOM 1273 C CA . PRO A 1 168 ? -13.219 1.732 12.228 1.00 84.81 168 PRO A CA 1
ATOM 1274 C C . PRO A 1 168 ? -13.549 3.166 12.659 1.00 84.81 168 PRO A C 1
ATOM 1276 O O . PRO A 1 168 ? -14.401 3.805 12.062 1.00 84.81 168 PRO A O 1
ATOM 1279 N N . GLN A 1 169 ? -12.853 3.690 13.672 1.00 89.62 169 GLN A N 1
ATOM 1280 C CA . GLN A 1 169 ? -12.938 5.084 14.094 1.00 89.62 169 GLN A CA 1
ATOM 1281 C C . GLN A 1 169 ? -12.395 6.070 13.046 1.00 89.62 169 GLN A C 1
ATOM 1283 O O . GLN A 1 169 ? -12.600 7.271 13.208 1.00 89.62 169 GLN A O 1
ATOM 1288 N N . LEU A 1 170 ? -11.655 5.612 12.028 1.00 92.19 170 LEU A N 1
ATOM 1289 C CA . LEU A 1 170 ? -10.964 6.453 11.050 1.00 92.19 170 LEU A CA 1
ATOM 1290 C C . LEU A 1 170 ? -11.471 6.166 9.632 1.00 92.19 170 LEU A C 1
ATOM 1292 O O . LEU A 1 170 ? -11.434 5.027 9.174 1.00 92.19 170 LEU A O 1
ATOM 1296 N N . VAL A 1 171 ? -11.877 7.214 8.913 1.00 90.06 171 VAL A N 1
ATOM 1297 C CA . VAL A 1 171 ? -12.274 7.113 7.497 1.00 90.06 171 VAL A CA 1
ATOM 1298 C C . VAL A 1 171 ? -11.062 7.306 6.589 1.00 90.06 171 VAL A C 1
ATOM 1300 O O . VAL A 1 171 ? -10.888 6.596 5.600 1.00 90.06 171 VAL A O 1
ATOM 1303 N N . GLU A 1 172 ? -10.228 8.300 6.903 1.00 91.50 172 GLU A N 1
ATOM 1304 C CA . GLU A 1 172 ? -9.086 8.693 6.077 1.00 91.50 172 GLU A CA 1
ATOM 1305 C C . GLU A 1 172 ? -7.901 9.079 6.954 1.00 91.50 172 GLU A C 1
ATOM 1307 O O . GLU A 1 172 ? -8.063 9.674 8.021 1.00 91.50 172 GLU A O 1
ATOM 1312 N N . SER A 1 173 ? -6.696 8.819 6.458 1.00 94.62 173 SER A N 1
ATOM 1313 C CA . SER A 1 173 ? -5.453 9.228 7.100 1.00 94.62 173 SER A CA 1
ATOM 1314 C C . SER A 1 173 ? -4.467 9.760 6.070 1.00 94.62 173 SER A C 1
ATOM 1316 O O . SER A 1 173 ? -4.347 9.192 4.985 1.00 94.62 173 SER A O 1
ATOM 1318 N N . LEU A 1 174 ? -3.704 10.775 6.451 1.00 94.88 174 LEU A N 1
ATOM 1319 C CA . LEU A 1 174 ? -2.558 11.287 5.717 1.00 94.88 174 LEU A CA 1
ATOM 1320 C C . LEU A 1 174 ? -1.359 11.340 6.657 1.00 94.88 174 LEU A C 1
ATOM 1322 O O . LEU A 1 174 ? -1.435 11.975 7.707 1.00 94.88 174 LEU A O 1
ATOM 1326 N N . VAL A 1 175 ? -0.257 10.709 6.277 1.00 95.50 175 VAL A N 1
ATOM 1327 C CA . VAL A 1 175 ? 0.993 10.753 7.036 1.00 95.50 175 VAL A CA 1
ATOM 1328 C C . VAL A 1 175 ? 1.964 11.723 6.374 1.00 95.50 175 VAL A C 1
ATOM 1330 O O . VAL A 1 175 ? 2.162 11.694 5.161 1.00 95.50 175 VAL A O 1
ATOM 1333 N N . LEU A 1 176 ? 2.560 12.596 7.184 1.00 93.69 176 LEU A N 1
ATOM 1334 C CA . LEU A 1 176 ? 3.481 13.637 6.740 1.00 93.69 176 LEU A CA 1
ATOM 1335 C C . LEU A 1 176 ? 4.631 13.837 7.731 1.00 93.69 176 LEU A C 1
ATOM 1337 O O . LEU A 1 176 ? 4.617 13.346 8.861 1.00 93.69 176 LEU A O 1
ATOM 1341 N N . GLU A 1 177 ? 5.624 14.584 7.272 1.00 92.81 177 GLU A N 1
ATOM 1342 C CA . GLU A 1 177 ? 6.768 15.041 8.047 1.00 92.81 177 GLU A CA 1
ATOM 1343 C C . GLU A 1 177 ? 6.487 16.450 8.589 1.00 92.81 177 GLU A C 1
ATOM 1345 O O . GLU A 1 177 ? 5.953 17.301 7.876 1.00 92.81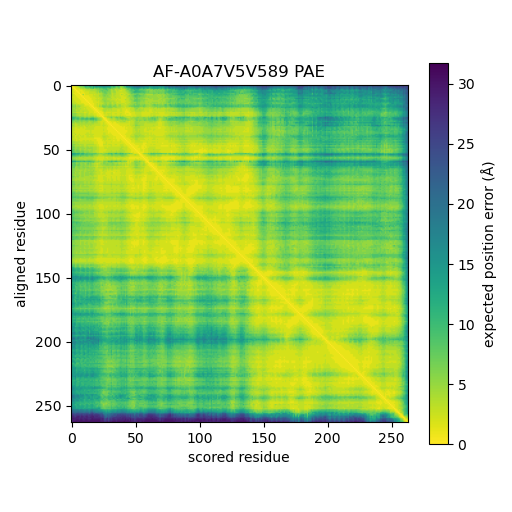 177 GLU A O 1
ATOM 1350 N N . ASN A 1 178 ? 6.819 16.685 9.856 1.00 91.62 178 ASN A N 1
ATOM 1351 C CA . ASN A 1 178 ? 6.746 17.979 10.517 1.00 91.62 178 ASN A CA 1
ATOM 1352 C C . ASN A 1 178 ? 7.939 18.163 11.473 1.00 91.62 178 ASN A C 1
ATOM 1354 O O . ASN A 1 178 ? 7.946 17.636 12.591 1.00 91.62 178 ASN A O 1
ATOM 1358 N N . ARG A 1 179 ? 8.935 18.956 11.059 1.00 89.06 179 ARG A N 1
ATOM 1359 C CA . ARG A 1 179 ? 10.111 19.345 11.871 1.00 89.06 179 ARG A CA 1
ATOM 1360 C C . ARG A 1 179 ? 10.901 18.153 12.440 1.00 89.06 179 ARG A C 1
ATOM 1362 O O . ARG A 1 179 ? 11.165 18.067 13.640 1.00 89.06 179 ARG A O 1
ATOM 1369 N N . GLY A 1 180 ? 11.286 17.237 11.566 1.00 88.31 180 GLY A N 1
ATOM 1370 C CA . GLY A 1 180 ? 11.980 15.982 11.842 1.00 88.31 180 GLY A CA 1
ATOM 1371 C C . GLY A 1 180 ? 11.103 14.879 12.441 1.00 88.31 180 GLY A C 1
ATOM 1372 O O . GLY A 1 180 ? 11.644 13.873 12.898 1.00 88.31 180 GLY A O 1
ATOM 1373 N N . LYS A 1 181 ? 9.778 15.054 12.508 1.00 91.69 181 LYS A N 1
ATOM 1374 C CA . LYS A 1 181 ? 8.864 14.103 13.157 1.00 91.69 181 LYS A CA 1
ATOM 1375 C C . LYS A 1 181 ? 7.781 13.643 12.201 1.00 91.69 181 LYS A C 1
ATOM 1377 O O . LYS A 1 181 ? 7.250 14.428 11.429 1.00 91.69 181 LYS A O 1
ATOM 1382 N N . ILE A 1 182 ? 7.397 12.377 12.317 1.00 95.62 182 ILE A N 1
ATOM 1383 C CA . ILE A 1 182 ? 6.269 11.838 11.561 1.00 95.62 182 ILE A CA 1
ATOM 1384 C C . ILE A 1 182 ? 4.971 12.125 12.316 1.00 95.62 182 ILE A C 1
ATOM 1386 O O . ILE A 1 182 ? 4.870 11.905 13.529 1.00 95.62 182 ILE A O 1
ATOM 1390 N N . GLU A 1 183 ? 3.977 12.624 11.596 1.00 95.81 183 GLU A N 1
ATOM 1391 C CA . GLU A 1 183 ? 2.639 12.935 12.090 1.00 95.81 183 GLU A CA 1
ATOM 1392 C C . GLU A 1 183 ? 1.594 12.301 11.182 1.00 95.81 183 GLU A C 1
ATOM 1394 O O . GLU A 1 183 ? 1.827 12.106 9.990 1.00 95.81 183 GLU A O 1
ATOM 1399 N N . ALA A 1 184 ? 0.430 11.986 11.747 1.00 96.81 184 ALA A N 1
ATOM 1400 C CA . ALA A 1 184 ? -0.723 11.570 10.964 1.00 96.81 184 ALA A CA 1
ATOM 1401 C C . ALA A 1 184 ? -1.871 12.550 11.166 1.00 96.81 184 ALA A C 1
ATOM 1403 O O . ALA A 1 184 ? -2.239 12.860 12.297 1.00 96.81 184 ALA A O 1
ATOM 1404 N N . TRP A 1 185 ? -2.458 13.013 10.075 1.00 96.12 185 TRP A N 1
ATOM 1405 C CA . TRP A 1 185 ? -3.726 13.724 10.075 1.00 96.12 185 TRP A CA 1
ATOM 1406 C C . TRP A 1 185 ? -4.819 12.732 9.731 1.00 96.12 185 TRP A C 1
ATOM 1408 O O . TRP A 1 185 ? -4.689 11.996 8.756 1.00 96.12 185 TRP A O 1
ATOM 1418 N N . VAL A 1 186 ? -5.888 12.697 10.512 1.00 96.38 186 VAL A N 1
ATOM 1419 C CA . VAL A 1 186 ? -6.954 11.711 10.335 1.00 96.38 186 VAL A CA 1
ATOM 1420 C C . VAL A 1 186 ? -8.309 12.386 10.279 1.00 96.38 186 VAL A C 1
ATOM 1422 O O . VAL A 1 186 ? -8.563 13.321 11.031 1.00 96.38 186 VAL A O 1
ATOM 1425 N N . TYR A 1 187 ? -9.173 11.910 9.391 1.00 94.94 187 TYR A N 1
ATOM 1426 C CA . TYR A 1 187 ? -10.586 12.262 9.372 1.00 94.94 187 TYR A CA 1
ATOM 1427 C C . TYR A 1 187 ? -11.359 11.135 10.075 1.00 94.94 187 TYR A C 1
ATOM 1429 O O . TYR A 1 187 ? -11.388 10.015 9.546 1.00 94.94 187 TYR A O 1
ATOM 1437 N N . PRO A 1 188 ? -11.905 11.372 11.283 1.00 94.06 188 PRO A N 1
ATOM 1438 C CA . PRO A 1 188 ? -12.621 10.342 12.023 1.00 94.06 188 PRO A CA 1
ATOM 1439 C C . PRO A 1 188 ? -13.962 9.985 11.382 1.00 94.06 188 PRO A C 1
ATOM 1441 O O . PRO A 1 188 ? -14.595 10.810 10.724 1.00 94.06 188 PRO A O 1
ATOM 1444 N N . ASP A 1 189 ? -14.425 8.768 11.643 1.00 93.62 189 ASP A N 1
ATOM 1445 C CA . ASP A 1 189 ? -15.796 8.361 11.349 1.00 93.62 189 ASP A CA 1
ATOM 1446 C C . ASP A 1 189 ? -16.712 8.925 12.440 1.00 93.62 189 ASP A C 1
ATOM 1448 O O . ASP A 1 189 ? -16.904 8.336 13.510 1.00 93.62 189 ASP A O 1
ATOM 1452 N N . TYR A 1 190 ? -17.220 10.134 12.197 1.00 90.94 190 TYR A N 1
ATOM 1453 C CA . TYR A 1 190 ? -18.081 10.817 13.155 1.00 90.94 190 TYR A CA 1
ATOM 1454 C C . TYR A 1 190 ? -19.394 10.074 13.400 1.00 90.94 190 TYR A C 1
ATOM 1456 O O . TYR A 1 190 ? -19.874 10.148 14.529 1.00 90.94 190 TYR A O 1
ATOM 1464 N N . ASP A 1 191 ? -19.916 9.332 12.419 1.00 89.69 191 ASP A N 1
ATOM 1465 C CA . ASP A 1 191 ? -21.139 8.536 12.566 1.00 89.69 191 ASP A CA 1
ATOM 1466 C C . ASP A 1 191 ? -20.894 7.343 13.501 1.00 89.69 191 ASP A C 1
ATOM 1468 O O . ASP A 1 191 ? -21.674 7.094 14.427 1.00 89.69 191 ASP A O 1
ATOM 1472 N N . PHE A 1 192 ? -19.770 6.639 13.322 1.00 88.94 192 PHE A N 1
ATOM 1473 C CA . PHE A 1 192 ? -19.335 5.574 14.229 1.00 88.94 192 PHE A CA 1
ATOM 1474 C C . PHE A 1 192 ? -19.141 6.102 15.655 1.00 88.94 192 PHE A C 1
ATOM 1476 O O . PHE A 1 192 ? -19.628 5.507 16.621 1.00 88.94 192 PHE A O 1
ATOM 1483 N N . ILE A 1 193 ? -18.449 7.237 15.791 1.00 90.00 193 ILE A N 1
ATOM 1484 C CA . ILE A 1 193 ? -18.201 7.872 17.088 1.00 90.00 193 ILE A CA 1
ATOM 1485 C C . ILE A 1 193 ? -19.520 8.296 17.737 1.00 90.00 193 ILE A C 1
ATOM 1487 O O . ILE A 1 193 ? -19.717 8.022 18.919 1.00 90.00 193 ILE A O 1
ATOM 1491 N N . ASP A 1 194 ? -20.439 8.901 16.983 1.00 89.12 194 ASP A N 1
ATOM 1492 C CA . ASP A 1 194 ? -21.742 9.344 17.487 1.00 89.12 194 ASP A CA 1
ATOM 1493 C C . ASP A 1 194 ? -22.588 8.192 18.025 1.00 89.12 194 ASP A C 1
ATOM 1495 O O . ASP A 1 194 ? -23.215 8.324 19.083 1.00 89.12 194 ASP A O 1
ATOM 1499 N N . GLY A 1 195 ? -22.540 7.034 17.364 1.00 89.94 195 GLY A N 1
ATOM 1500 C CA . GLY A 1 195 ? -23.187 5.820 17.856 1.00 89.94 195 GLY A CA 1
ATOM 1501 C C . GLY A 1 195 ? -22.679 5.378 19.234 1.00 89.94 195 GLY A C 1
ATOM 1502 O O . GLY A 1 195 ? -23.462 4.895 20.050 1.00 89.94 195 GLY A O 1
ATOM 1503 N N . ILE A 1 196 ? -21.391 5.579 19.531 1.00 89.44 196 ILE A N 1
ATOM 1504 C CA . ILE A 1 196 ? -20.781 5.207 20.820 1.00 89.44 196 ILE A CA 1
ATOM 1505 C C . ILE A 1 196 ? -20.970 6.304 21.874 1.00 89.44 196 ILE A C 1
ATOM 1507 O O . ILE A 1 196 ? -21.203 6.009 23.046 1.00 89.44 196 ILE A O 1
ATOM 1511 N N . THR A 1 197 ? -20.888 7.574 21.476 1.00 91.00 197 THR A N 1
ATOM 1512 C CA . THR A 1 197 ? -20.980 8.729 22.381 1.00 91.00 197 THR A CA 1
ATOM 1513 C C . THR A 1 197 ? -22.404 9.268 22.518 1.00 91.00 197 THR A C 1
ATOM 1515 O O . THR A 1 197 ? -22.603 10.408 22.939 1.00 91.00 197 THR A O 1
ATOM 1518 N N . THR A 1 198 ? -23.416 8.477 22.159 1.00 92.56 198 THR A N 1
ATOM 1519 C CA . THR A 1 198 ? -24.821 8.891 22.235 1.00 92.56 198 THR A CA 1
ATOM 1520 C C . THR A 1 198 ? -25.183 9.324 23.662 1.00 92.56 198 THR A C 1
ATOM 1522 O O . THR A 1 198 ? -24.938 8.607 24.630 1.00 92.56 198 THR A O 1
ATOM 1525 N N . GLY A 1 199 ? -25.768 10.518 23.797 1.00 90.31 199 GLY A N 1
ATOM 1526 C CA . GLY A 1 199 ? -26.153 11.099 25.089 1.00 90.31 199 GLY A CA 1
ATOM 1527 C C . GLY A 1 199 ? -25.017 11.775 25.869 1.00 90.31 199 GLY A C 1
ATOM 1528 O O . GLY A 1 199 ? -25.270 12.306 26.949 1.00 90.31 199 GLY A O 1
ATOM 1529 N N . GLN A 1 200 ? -23.790 11.792 25.341 1.00 93.00 200 GLN A N 1
ATOM 1530 C CA . GLN A 1 200 ? -22.665 12.510 25.944 1.00 93.00 200 GLN A CA 1
ATOM 1531 C C . GLN A 1 200 ? -22.650 13.993 25.545 1.00 93.00 200 GLN A C 1
ATOM 1533 O O . GLN A 1 200 ? -23.135 14.385 24.481 1.00 93.00 200 GLN A O 1
ATOM 1538 N N . SER A 1 201 ? -22.059 14.833 26.396 1.00 93.75 201 SER A N 1
ATOM 1539 C CA . SER A 1 201 ? -21.823 16.243 26.084 1.00 93.75 201 SER A CA 1
ATOM 1540 C C . SER A 1 201 ? -20.759 16.405 24.991 1.00 93.75 201 SER A C 1
ATOM 1542 O O . SER A 1 201 ? -19.946 15.515 24.734 1.00 93.75 201 SER A O 1
ATOM 1544 N N . ARG A 1 202 ? -20.707 17.592 24.375 1.00 88.88 202 ARG A N 1
ATOM 1545 C CA . ARG A 1 202 ? -19.679 17.927 23.377 1.00 88.88 202 ARG A CA 1
ATOM 1546 C C . ARG A 1 202 ? -18.253 17.769 23.923 1.00 88.88 202 ARG A C 1
ATOM 1548 O O . ARG A 1 202 ? -17.370 17.334 23.192 1.00 88.88 202 ARG A O 1
ATOM 1555 N N . GLU A 1 203 ? -18.037 18.114 25.190 1.00 92.38 203 GLU A N 1
ATOM 1556 C CA . GLU A 1 203 ? -16.736 17.986 25.853 1.00 92.38 203 GLU A CA 1
ATOM 1557 C C . GLU A 1 203 ? -16.361 16.516 26.070 1.00 92.38 203 GLU A C 1
ATOM 1559 O O . GLU A 1 203 ? -15.255 16.104 25.731 1.00 92.38 203 GLU A O 1
ATOM 1564 N N . GLN A 1 204 ? -17.307 15.698 26.541 1.00 91.81 204 GLN A N 1
ATOM 1565 C CA . GLN A 1 204 ? -17.109 14.256 26.710 1.00 91.81 204 GLN A CA 1
ATOM 1566 C C . GLN A 1 204 ? -16.789 13.568 25.379 1.00 91.81 204 GLN A C 1
ATOM 1568 O O . GLN A 1 204 ? -15.836 12.794 25.307 1.00 91.81 204 GLN A O 1
ATOM 1573 N N . ARG A 1 205 ? -17.519 13.916 24.311 1.00 90.50 205 ARG A N 1
ATOM 1574 C CA . ARG A 1 205 ? -17.257 13.413 22.958 1.00 90.50 205 ARG A CA 1
ATOM 1575 C C . ARG A 1 205 ? -15.857 13.791 22.474 1.00 90.50 205 ARG A C 1
ATOM 1577 O O . ARG A 1 205 ? -15.138 12.944 21.955 1.00 90.50 205 ARG A O 1
ATOM 1584 N N . HIS A 1 206 ? -15.446 15.043 22.662 1.00 90.62 206 HIS A N 1
ATOM 1585 C CA . HIS A 1 206 ? -14.110 15.497 22.276 1.00 90.62 206 HIS A CA 1
ATOM 1586 C C . HIS A 1 206 ? -13.005 14.755 23.050 1.00 90.62 206 HIS A C 1
ATOM 1588 O O . HIS A 1 206 ? -12.032 14.292 22.455 1.00 90.62 206 HIS A O 1
ATOM 1594 N N . THR A 1 207 ? -13.176 14.567 24.362 1.00 93.56 207 THR A N 1
ATOM 1595 C CA . THR A 1 207 ? -12.250 13.768 25.180 1.00 93.56 207 THR A CA 1
ATOM 1596 C C . THR A 1 207 ? -12.207 12.310 24.720 1.00 93.56 207 THR A C 1
ATOM 1598 O O . THR A 1 207 ? -11.124 11.725 24.658 1.00 93.56 207 THR A O 1
ATOM 1601 N N . TYR A 1 208 ? -13.350 11.729 24.337 1.00 93.31 208 TYR A N 1
ATOM 1602 C CA . TYR A 1 208 ? -13.401 10.381 23.774 1.00 93.31 208 TYR A CA 1
ATOM 1603 C C . TYR A 1 208 ? -12.565 10.284 22.491 1.00 93.31 208 TYR A C 1
ATOM 1605 O O . TYR A 1 208 ? -11.696 9.416 22.407 1.00 93.31 208 TYR A O 1
ATOM 1613 N N . ILE A 1 209 ? -12.738 11.213 21.544 1.00 92.88 209 ILE A N 1
ATOM 1614 C CA . ILE A 1 209 ? -11.966 11.246 20.290 1.00 92.88 209 ILE A CA 1
ATOM 1615 C C . ILE A 1 209 ? -10.464 11.310 20.576 1.00 92.88 209 ILE A C 1
ATOM 1617 O O . ILE A 1 209 ? -9.721 10.451 20.104 1.00 92.88 209 ILE A O 1
ATOM 1621 N N . ILE A 1 210 ? -10.012 12.257 21.405 1.00 93.88 210 ILE A N 1
ATOM 1622 C CA . ILE A 1 210 ? -8.590 12.378 21.771 1.00 93.88 210 ILE A CA 1
ATOM 1623 C C . ILE A 1 210 ? -8.060 11.073 22.375 1.00 93.88 210 ILE A C 1
ATOM 1625 O O . ILE A 1 210 ? -6.967 10.626 22.020 1.00 93.88 210 ILE A O 1
ATOM 1629 N N . SER A 1 211 ? -8.833 10.443 23.266 1.00 95.00 211 SER A N 1
ATOM 1630 C CA . SER A 1 211 ? -8.426 9.194 23.915 1.00 95.00 211 SER A CA 1
ATOM 1631 C C . SER A 1 211 ? -8.253 8.050 22.910 1.00 95.00 211 SER A C 1
ATOM 1633 O O . SER A 1 211 ? -7.260 7.327 22.974 1.00 95.00 211 SER A O 1
ATOM 1635 N N . GLN A 1 212 ? -9.165 7.939 21.938 1.00 94.69 212 GLN A N 1
ATOM 1636 C CA . GLN A 1 212 ? -9.109 6.930 20.883 1.00 94.69 212 GLN A CA 1
ATOM 1637 C C . GLN A 1 212 ? -7.937 7.174 19.934 1.00 94.69 212 GLN A C 1
ATOM 1639 O O . GLN A 1 212 ? -7.198 6.243 19.627 1.00 94.69 212 GLN A O 1
ATOM 1644 N N . LEU A 1 213 ? -7.703 8.420 19.514 1.00 96.06 213 LEU A N 1
ATOM 1645 C CA . LEU A 1 213 ? -6.562 8.744 18.655 1.00 96.06 213 LEU A CA 1
ATOM 1646 C C . LEU A 1 213 ? -5.224 8.428 19.335 1.00 96.06 213 LEU A C 1
ATOM 1648 O O . LEU A 1 213 ? -4.315 7.905 18.689 1.00 96.06 213 LEU A O 1
ATOM 1652 N N . GLU A 1 214 ? -5.100 8.679 20.638 1.00 96.88 214 GLU A N 1
ATOM 1653 C CA . GLU A 1 214 ? -3.882 8.345 21.381 1.00 96.88 214 GLU A CA 1
ATOM 1654 C C . GLU A 1 214 ? -3.703 6.828 21.568 1.00 96.88 214 GLU A C 1
ATOM 1656 O O . GLU A 1 214 ? -2.583 6.318 21.460 1.00 96.88 214 GLU A O 1
ATOM 1661 N N . GLU A 1 215 ? -4.785 6.081 21.799 1.00 96.50 215 GLU A N 1
ATOM 1662 C CA . GLU A 1 215 ? -4.763 4.614 21.850 1.00 96.50 215 GLU A CA 1
ATOM 1663 C C . GLU A 1 215 ? -4.338 4.005 20.503 1.00 96.50 215 GLU A C 1
ATOM 1665 O O . GLU A 1 215 ? -3.438 3.155 20.448 1.00 96.50 215 GLU A O 1
ATOM 1670 N N . ILE A 1 216 ? -4.914 4.502 19.405 1.00 96.25 216 ILE A N 1
ATOM 1671 C CA . ILE A 1 216 ? -4.551 4.121 18.036 1.00 96.25 216 ILE A CA 1
ATOM 1672 C C . ILE A 1 216 ? -3.073 4.423 17.785 1.00 96.25 216 ILE A C 1
ATOM 1674 O O . ILE A 1 216 ? -2.338 3.548 17.321 1.00 96.25 216 ILE A O 1
ATOM 1678 N N . ARG A 1 217 ? -2.599 5.624 18.143 1.00 97.25 217 ARG A N 1
ATOM 1679 C CA . ARG A 1 217 ? -1.193 6.018 17.970 1.00 97.25 217 ARG A CA 1
ATOM 1680 C C . ARG A 1 217 ? -0.244 5.055 18.670 1.00 97.25 217 ARG A C 1
ATOM 1682 O O . ARG A 1 217 ? 0.725 4.605 18.058 1.00 97.25 217 ARG A O 1
ATOM 1689 N N . LYS A 1 218 ? -0.508 4.725 19.939 1.00 97.12 218 LYS A N 1
ATOM 1690 C CA . LYS A 1 218 ? 0.316 3.784 20.718 1.00 97.12 218 LYS A CA 1
ATOM 1691 C C . LYS A 1 218 ? 0.345 2.405 20.070 1.00 97.12 218 LYS A C 1
ATOM 1693 O O . LYS A 1 218 ? 1.422 1.831 19.905 1.00 97.12 218 LYS A O 1
ATOM 1698 N N . THR A 1 219 ? -0.817 1.907 19.662 1.00 95.44 219 THR A N 1
ATOM 1699 C CA . THR A 1 219 ? -0.951 0.576 19.063 1.00 95.44 219 THR A CA 1
ATOM 1700 C C . THR A 1 219 ? -0.244 0.497 17.712 1.00 95.44 219 THR A C 1
ATOM 1702 O O . THR A 1 219 ? 0.517 -0.440 17.468 1.00 95.44 219 THR A O 1
ATOM 1705 N N . VAL A 1 220 ? -0.418 1.504 16.851 1.00 94.94 220 VAL A N 1
ATOM 1706 C CA . VAL A 1 220 ? 0.274 1.591 15.559 1.00 94.94 220 VAL A CA 1
ATOM 1707 C C . VAL A 1 220 ? 1.784 1.719 15.758 1.00 94.94 220 VAL A C 1
ATOM 1709 O O . VAL A 1 220 ? 2.530 0.975 15.130 1.00 94.94 220 VAL A O 1
A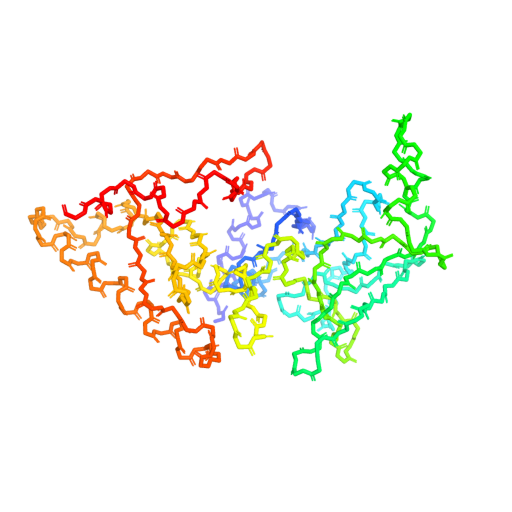TOM 1712 N N . ASN A 1 221 ? 2.252 2.558 16.686 1.00 96.00 221 ASN A N 1
ATOM 1713 C CA . ASN A 1 221 ? 3.682 2.705 16.986 1.00 96.00 221 ASN A CA 1
ATOM 1714 C C . ASN A 1 221 ? 4.349 1.424 17.505 1.00 96.00 221 ASN A C 1
ATOM 1716 O O . ASN A 1 221 ? 5.558 1.259 17.332 1.00 96.00 221 ASN A O 1
ATOM 1720 N N . GLY A 1 222 ? 3.583 0.519 18.121 1.00 93.38 222 GLY A N 1
ATOM 1721 C CA . GLY A 1 222 ? 4.055 -0.815 18.497 1.00 93.38 222 GLY A CA 1
ATOM 1722 C C . GLY A 1 222 ? 4.356 -1.724 17.299 1.00 93.38 222 GLY A C 1
ATOM 1723 O O . GLY A 1 222 ? 5.099 -2.688 17.439 1.00 93.38 222 GLY A O 1
ATOM 1724 N N . GLN A 1 223 ? 3.817 -1.408 16.119 1.00 89.69 223 GLN A N 1
ATOM 1725 C CA . GLN A 1 223 ? 4.016 -2.155 14.871 1.00 89.69 223 GLN A CA 1
ATOM 1726 C C . GLN A 1 223 ? 5.031 -1.499 13.923 1.00 89.69 223 GLN A C 1
ATOM 1728 O O . GLN A 1 223 ? 5.211 -1.976 12.800 1.00 89.69 223 GLN A O 1
ATOM 1733 N N . LEU A 1 224 ? 5.618 -0.373 14.328 1.00 89.38 224 LEU A N 1
ATOM 1734 C CA . LEU A 1 224 ? 6.529 0.430 13.522 1.00 89.38 224 LEU A CA 1
ATOM 1735 C C . LEU A 1 224 ? 7.944 0.371 14.101 1.00 89.38 224 LEU A C 1
ATOM 1737 O O . LEU A 1 224 ? 8.134 0.224 15.313 1.00 89.38 224 LEU A O 1
ATOM 1741 N N . SER A 1 225 ? 8.940 0.531 13.229 1.00 86.62 225 SER A N 1
ATOM 1742 C CA . SER A 1 225 ? 10.315 0.795 13.655 1.00 86.62 225 SER A CA 1
ATOM 1743 C C . SER A 1 225 ? 10.372 2.109 14.439 1.00 86.62 225 SER A C 1
ATOM 1745 O O . SER A 1 225 ? 9.500 2.967 14.296 1.00 86.62 225 SER A O 1
ATOM 1747 N N . SER A 1 226 ? 11.406 2.291 15.263 1.00 87.62 226 SER A N 1
ATOM 1748 C CA . SER A 1 226 ? 11.598 3.525 16.039 1.00 87.62 226 SER A CA 1
ATOM 1749 C C . SER A 1 226 ? 11.556 4.785 15.169 1.00 87.62 226 SER A C 1
ATOM 1751 O O . SER A 1 226 ? 10.951 5.772 15.576 1.00 87.62 226 SER A O 1
ATOM 1753 N N . ALA A 1 227 ? 12.139 4.703 13.972 1.00 85.38 227 ALA A N 1
ATOM 1754 C CA . ALA A 1 227 ? 12.192 5.740 12.946 1.00 85.38 227 ALA A CA 1
ATOM 1755 C C . ALA A 1 227 ? 10.817 6.216 12.467 1.00 85.38 227 ALA A C 1
ATOM 1757 O O . ALA A 1 227 ? 10.573 7.403 12.281 1.00 85.38 227 ALA A O 1
ATOM 1758 N N . SER A 1 228 ? 9.902 5.266 12.263 1.00 89.06 228 SER A N 1
ATOM 1759 C CA . SER A 1 228 ? 8.604 5.514 11.637 1.00 89.06 228 SER A CA 1
ATOM 1760 C C . SER A 1 228 ? 7.506 5.865 12.637 1.00 89.06 228 SER A C 1
ATOM 1762 O O . SER A 1 228 ? 6.354 6.025 12.239 1.00 89.06 228 SER A O 1
ATOM 1764 N N . ARG A 1 229 ? 7.819 5.954 13.936 1.00 95.12 229 ARG A N 1
ATOM 1765 C CA . ARG A 1 229 ? 6.808 6.196 14.970 1.00 95.12 229 ARG A CA 1
ATOM 1766 C C . ARG A 1 229 ? 6.166 7.571 14.817 1.00 95.12 229 ARG A C 1
ATOM 1768 O O . ARG A 1 229 ? 6.834 8.599 14.760 1.00 95.12 229 ARG A O 1
ATOM 1775 N N . LEU A 1 230 ? 4.839 7.573 14.871 1.00 96.81 230 LEU A N 1
ATOM 1776 C CA . LEU A 1 230 ? 4.007 8.763 14.903 1.00 96.81 230 LEU A CA 1
ATOM 1777 C C . LEU A 1 230 ? 4.232 9.520 16.210 1.00 96.81 230 LEU A C 1
ATOM 1779 O O 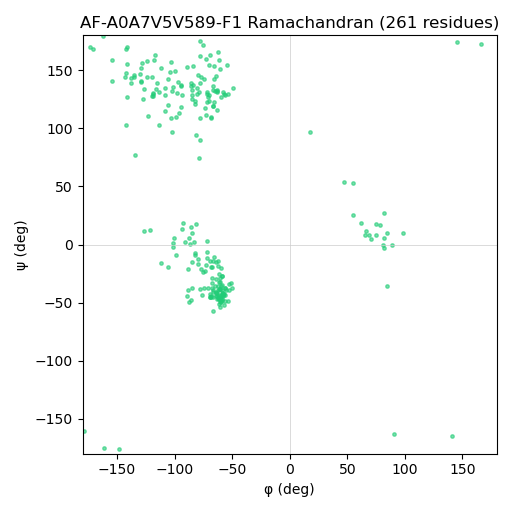. LEU A 1 230 ? 3.942 9.016 17.306 1.00 96.81 230 LEU A O 1
ATOM 1783 N N . SER A 1 231 ? 4.703 10.755 16.092 1.00 96.06 231 SER A N 1
ATOM 1784 C CA . SER A 1 231 ? 4.821 11.679 17.217 1.00 96.06 231 SER A CA 1
ATOM 1785 C C . SER A 1 231 ? 3.445 12.080 17.753 1.00 96.06 231 SER A C 1
ATOM 1787 O O . SER A 1 231 ? 3.251 12.102 18.967 1.00 96.06 231 SER A O 1
ATOM 1789 N N . ARG A 1 232 ? 2.472 12.294 16.859 1.00 95.19 232 ARG A N 1
ATOM 1790 C CA . ARG A 1 232 ? 1.066 12.580 17.172 1.00 95.19 232 ARG A CA 1
ATOM 1791 C C . ARG A 1 232 ? 0.135 12.171 16.034 1.00 95.19 232 ARG A C 1
ATOM 1793 O O . ARG A 1 232 ? 0.559 12.042 14.885 1.00 95.19 232 ARG A O 1
ATOM 1800 N N . ILE A 1 233 ? -1.132 11.990 16.394 1.00 96.69 233 ILE A N 1
ATOM 1801 C CA . ILE A 1 233 ? -2.254 11.892 15.465 1.00 96.69 233 ILE A CA 1
ATOM 1802 C C . ILE A 1 233 ? -3.129 13.121 15.691 1.00 96.69 233 ILE A C 1
ATOM 1804 O O . ILE A 1 233 ? -3.427 13.466 16.832 1.00 96.69 233 ILE A O 1
ATOM 1808 N N . LEU A 1 234 ? -3.494 13.792 14.608 1.00 94.00 234 LEU A N 1
ATOM 1809 C CA . LEU A 1 234 ? -4.218 15.048 14.618 1.00 94.00 234 LEU A CA 1
ATOM 1810 C C . LEU A 1 234 ? -5.562 14.875 13.912 1.00 94.00 234 LEU A C 1
ATOM 1812 O O . LEU A 1 234 ? -5.622 14.398 12.780 1.00 94.00 234 LEU A O 1
ATOM 1816 N N . GLU A 1 235 ? -6.635 15.276 14.583 1.00 94.12 235 GLU A N 1
ATOM 1817 C CA . GLU A 1 235 ? -7.984 15.253 14.026 1.00 94.12 235 GLU A CA 1
ATOM 1818 C C . GLU A 1 235 ? -8.148 16.345 12.961 1.00 94.12 235 GLU A C 1
ATOM 1820 O O . GLU A 1 235 ? -7.876 17.523 13.200 1.00 94.12 235 GLU A O 1
ATOM 1825 N N . ARG A 1 236 ? -8.660 15.963 11.792 1.00 93.00 236 ARG A N 1
ATOM 1826 C CA . ARG A 1 236 ? -9.244 16.875 10.812 1.00 93.00 236 ARG A CA 1
ATOM 1827 C C . ARG A 1 236 ? -10.759 16.813 10.914 1.00 93.00 236 ARG A C 1
ATOM 1829 O O . ARG A 1 236 ? -11.337 15.734 10.945 1.00 93.00 236 ARG A O 1
ATOM 1836 N N . ARG A 1 237 ? -11.389 17.987 10.885 1.00 89.38 237 ARG A N 1
ATOM 1837 C CA . ARG A 1 237 ? -12.856 18.132 10.879 1.00 89.38 237 ARG A CA 1
ATOM 1838 C C . ARG A 1 237 ? -13.477 18.045 9.492 1.00 89.38 237 ARG A C 1
ATOM 1840 O O . ARG A 1 237 ? -14.683 17.880 9.368 1.00 89.38 237 ARG A O 1
ATOM 1847 N N . GLU A 1 238 ? -12.651 18.162 8.460 1.00 91.12 238 GLU A N 1
ATOM 1848 C CA . GLU A 1 238 ? -13.061 18.078 7.065 1.00 91.12 238 GLU A CA 1
ATOM 1849 C C . GLU A 1 238 ? -12.329 16.923 6.377 1.00 91.12 238 GLU A C 1
ATOM 1851 O O . GLU A 1 238 ? -11.143 16.701 6.666 1.00 91.12 238 GLU A O 1
ATOM 1856 N N . PRO A 1 239 ? -12.991 16.222 5.441 1.00 91.19 239 PRO A N 1
ATOM 1857 C CA . PRO A 1 239 ? -12.365 15.154 4.672 1.00 91.19 239 PRO A CA 1
ATOM 1858 C C . PRO A 1 239 ? -11.195 15.674 3.822 1.00 91.19 239 PRO A C 1
ATOM 1860 O O . PRO A 1 239 ? -10.972 16.881 3.649 1.00 91.19 239 PRO A O 1
ATOM 1863 N N . PHE A 1 240 ? -10.370 14.765 3.308 1.00 93.25 240 PHE A N 1
ATOM 1864 C CA . PHE A 1 240 ? -9.308 15.131 2.377 1.00 93.25 240 PHE A CA 1
ATOM 1865 C C . PHE A 1 240 ? -9.871 15.378 0.973 1.00 93.25 240 PHE A C 1
ATOM 1867 O O . PHE A 1 240 ? -10.784 14.701 0.504 1.00 93.25 240 PHE A O 1
ATOM 1874 N N . ILE A 1 241 ? -9.295 16.351 0.269 1.00 93.25 241 ILE A N 1
ATOM 1875 C CA . ILE A 1 241 ? -9.593 16.627 -1.132 1.00 93.25 241 ILE A CA 1
ATOM 1876 C C . ILE A 1 241 ? -8.989 15.490 -1.955 1.00 93.25 241 ILE A C 1
ATOM 1878 O O . ILE A 1 241 ? -7.794 15.190 -1.852 1.00 93.25 241 ILE A O 1
ATOM 1882 N N . LYS A 1 242 ? -9.815 14.873 -2.801 1.00 89.50 242 LYS A N 1
ATOM 1883 C CA . LYS A 1 242 ? -9.443 13.702 -3.598 1.00 89.50 242 LYS A CA 1
ATOM 1884 C C . LYS A 1 242 ? -9.483 13.968 -5.102 1.00 89.50 242 LYS A C 1
ATOM 1886 O O . LYS A 1 242 ? -10.047 14.953 -5.580 1.00 89.50 242 LYS A O 1
ATOM 1891 N N . THR A 1 243 ? -8.835 13.094 -5.862 1.00 86.12 243 THR A N 1
ATOM 1892 C CA . THR A 1 243 ? -8.985 12.975 -7.319 1.00 86.12 243 THR A CA 1
ATOM 1893 C C . THR A 1 243 ? -10.311 12.292 -7.680 1.00 86.12 243 THR A C 1
ATOM 1895 O O . THR A 1 243 ? -10.977 11.721 -6.818 1.00 86.12 243 THR A O 1
ATOM 1898 N N . ALA A 1 244 ? -10.667 12.266 -8.970 1.00 80.25 244 ALA A N 1
ATOM 1899 C CA . ALA A 1 244 ? -11.808 11.483 -9.468 1.00 80.25 244 ALA A CA 1
ATOM 1900 C C . ALA A 1 244 ? -11.679 9.972 -9.164 1.00 80.25 244 ALA A C 1
ATOM 1902 O O . ALA A 1 244 ? -12.670 9.273 -8.978 1.00 80.25 244 ALA A O 1
ATOM 1903 N N . THR A 1 245 ? -10.445 9.476 -9.036 1.00 74.12 245 THR A N 1
ATOM 1904 C CA . THR A 1 245 ? -10.120 8.102 -8.621 1.00 74.12 245 THR A CA 1
ATOM 1905 C C . THR A 1 245 ? -10.069 7.917 -7.098 1.00 74.12 245 THR A C 1
ATOM 1907 O O . THR A 1 245 ? -9.538 6.920 -6.624 1.00 74.12 245 THR A O 1
ATOM 1910 N N . HIS A 1 246 ? -10.606 8.867 -6.323 1.00 78.81 246 HIS A N 1
ATOM 1911 C CA . HIS A 1 246 ? -10.685 8.838 -4.857 1.00 78.81 246 HIS A CA 1
ATOM 1912 C C . HIS A 1 246 ? -9.328 8.805 -4.121 1.00 78.81 246 HIS A C 1
ATOM 1914 O O . HIS A 1 246 ? -9.278 8.495 -2.931 1.00 78.81 246 HIS A O 1
ATOM 1920 N N . LYS A 1 247 ? -8.223 9.185 -4.779 1.00 81.69 247 LYS A N 1
ATOM 1921 C CA . LYS A 1 247 ? -6.900 9.312 -4.138 1.00 81.69 247 LYS A CA 1
ATOM 1922 C C . LYS A 1 247 ? -6.743 10.687 -3.492 1.00 81.69 247 LYS A C 1
ATOM 1924 O O . LYS A 1 247 ? -7.086 11.690 -4.113 1.00 81.69 247 LYS A O 1
ATOM 1929 N N . ILE A 1 248 ? -6.198 10.748 -2.275 1.00 88.62 248 ILE A N 1
ATOM 1930 C CA . ILE A 1 248 ? -5.926 12.011 -1.566 1.00 88.62 248 ILE A CA 1
ATOM 1931 C C . ILE A 1 248 ? -4.901 12.843 -2.348 1.00 88.62 248 ILE A C 1
ATOM 1933 O O . ILE A 1 248 ? -3.832 12.352 -2.717 1.00 88.62 248 ILE A O 1
ATOM 1937 N N . LYS A 1 249 ? -5.196 14.128 -2.569 1.00 89.56 249 LYS A N 1
ATOM 1938 C CA . LYS A 1 249 ? -4.272 15.091 -3.185 1.00 89.56 249 LYS A CA 1
ATOM 1939 C C . LYS A 1 249 ? -3.234 15.571 -2.163 1.00 89.56 249 LYS A C 1
ATOM 1941 O O . LYS A 1 249 ? -3.312 16.694 -1.677 1.00 89.56 249 LYS A O 1
ATOM 1946 N N . ARG A 1 250 ? -2.261 14.711 -1.832 1.00 90.38 250 ARG A N 1
ATOM 1947 C CA . ARG A 1 250 ? -1.244 14.953 -0.784 1.00 90.38 250 ARG A CA 1
ATOM 1948 C C . ARG A 1 250 ? -0.529 16.300 -0.890 1.00 90.38 250 ARG A C 1
ATOM 1950 O O . ARG A 1 250 ? -0.293 16.933 0.125 1.00 90.38 250 ARG A O 1
ATOM 1957 N N . TYR A 1 251 ? -0.245 16.757 -2.109 1.00 87.75 251 TYR A N 1
ATOM 1958 C CA . TYR A 1 251 ? 0.455 18.020 -2.374 1.00 87.75 251 TYR A CA 1
ATOM 1959 C C . TYR A 1 251 ? -0.285 19.275 -1.869 1.00 87.75 251 TYR A C 1
ATOM 1961 O O . TYR A 1 251 ? 0.311 20.344 -1.814 1.00 87.75 251 TYR A O 1
ATOM 1969 N N . LEU A 1 252 ? -1.572 19.164 -1.515 1.00 89.56 252 LEU A N 1
ATOM 1970 C CA . LEU A 1 252 ? -2.348 20.246 -0.898 1.00 89.56 252 LEU A CA 1
ATOM 1971 C C . LEU A 1 252 ? -2.123 20.364 0.616 1.00 89.56 252 LEU A C 1
ATOM 1973 O O . LEU A 1 252 ? -2.617 21.307 1.225 1.00 89.56 252 LEU A O 1
ATOM 1977 N N . TYR A 1 253 ? -1.422 19.406 1.220 1.00 90.00 253 TYR A N 1
ATOM 1978 C CA . TYR A 1 253 ? -1.277 19.280 2.662 1.00 90.00 253 TYR A CA 1
ATOM 1979 C C . TYR A 1 253 ? 0.199 19.296 3.047 1.00 90.00 253 TYR A C 1
ATOM 1981 O O . TYR A 1 253 ? 0.947 18.358 2.781 1.00 90.00 253 TYR A O 1
ATOM 1989 N N . THR A 1 254 ? 0.605 20.372 3.705 1.00 85.75 254 THR A N 1
ATOM 1990 C CA . THR A 1 254 ? 1.920 20.531 4.335 1.00 85.75 254 THR A CA 1
ATOM 1991 C C . THR A 1 254 ? 1.745 20.710 5.839 1.00 85.75 254 THR A C 1
ATOM 1993 O O . THR A 1 254 ? 0.675 21.124 6.288 1.00 85.75 254 THR A O 1
ATOM 1996 N N . ALA A 1 255 ? 2.780 20.441 6.636 1.00 80.31 255 ALA A N 1
ATOM 1997 C CA . ALA A 1 255 ? 2.731 20.621 8.090 1.00 80.31 255 ALA A CA 1
ATOM 1998 C C . ALA A 1 255 ? 2.231 22.017 8.523 1.00 80.31 255 ALA A C 1
ATOM 2000 O O . ALA A 1 255 ? 1.517 22.140 9.519 1.00 80.31 255 ALA A O 1
ATOM 2001 N N . ASP A 1 256 ? 2.542 23.048 7.736 1.00 77.19 256 ASP A N 1
ATOM 2002 C CA . ASP A 1 256 ? 2.142 24.436 7.991 1.00 77.19 256 ASP A CA 1
ATOM 2003 C C . ASP A 1 256 ? 0.688 24.742 7.592 1.00 77.19 256 ASP A C 1
ATOM 2005 O O . ASP A 1 256 ? 0.116 25.732 8.035 1.00 77.19 256 ASP A O 1
ATOM 2009 N N . SER A 1 257 ? 0.064 23.893 6.772 1.00 71.56 257 SER A N 1
ATOM 2010 C CA . SER A 1 257 ? -1.293 24.103 6.245 1.00 71.56 257 SER A CA 1
ATOM 2011 C C . SER A 1 257 ? -2.416 23.672 7.193 1.00 71.56 257 SER A C 1
ATOM 2013 O O . SER A 1 257 ? -3.590 23.739 6.823 1.00 71.56 257 SER A O 1
ATOM 2015 N N . MET A 1 258 ? -2.095 23.198 8.401 1.00 65.50 258 MET A N 1
ATOM 2016 C CA . MET A 1 258 ? -3.121 22.682 9.300 1.00 65.50 258 MET A CA 1
ATOM 2017 C C . MET A 1 258 ? -4.008 23.817 9.844 1.00 65.50 258 MET A C 1
ATOM 2019 O O . MET A 1 258 ? -3.494 24.727 10.499 1.00 65.50 258 MET A O 1
ATOM 2023 N N . PRO A 1 259 ? -5.342 23.766 9.667 1.00 51.25 259 PRO A N 1
ATOM 2024 C CA . PRO A 1 259 ? -6.234 24.731 10.300 1.00 51.25 259 PRO A CA 1
ATOM 2025 C C . PRO A 1 259 ? -6.144 24.603 11.828 1.00 51.25 259 PRO A C 1
ATOM 2027 O O . PRO A 1 259 ? -6.498 23.565 12.385 1.00 51.25 259 PRO A O 1
ATOM 2030 N N . GLY A 1 260 ? -5.669 25.656 12.500 1.00 53.19 260 GLY A N 1
ATOM 2031 C CA . GLY A 1 260 ? -5.537 25.709 13.962 1.00 53.19 260 GLY A CA 1
ATOM 2032 C C . GLY A 1 260 ? -4.139 25.420 14.525 1.00 53.19 260 GLY A C 1
ATOM 2033 O O . GLY A 1 260 ? -4.018 25.280 15.737 1.00 53.19 260 GLY A O 1
ATOM 2034 N N . SER A 1 261 ? -3.088 25.344 13.693 1.00 40.56 261 SER A N 1
ATOM 2035 C CA . SER A 1 261 ? -1.685 25.278 14.158 1.00 40.56 261 SER A CA 1
ATOM 2036 C C . SER A 1 261 ? -1.033 26.648 14.401 1.00 40.56 261 SER A C 1
ATOM 2038 O O . SER A 1 261 ? 0.131 26.711 14.804 1.00 40.56 261 SER A O 1
ATOM 2040 N N . SER A 1 262 ? -1.764 27.747 14.192 1.00 28.98 262 SER A N 1
ATOM 2041 C CA . SER A 1 262 ? -1.367 29.061 14.697 1.00 28.98 262 SER A CA 1
ATOM 2042 C C . SER A 1 262 ? -1.484 29.036 16.221 1.00 28.98 262 SER A C 1
ATOM 2044 O O . SER A 1 262 ? -2.590 28.920 16.740 1.00 28.98 262 SER A O 1
ATOM 2046 N N . SER A 1 263 ? -0.317 29.062 16.870 1.00 30.98 263 SER A N 1
ATOM 2047 C CA . SER A 1 263 ? -0.048 29.367 18.286 1.00 30.98 263 SER A CA 1
ATOM 2048 C C . SER A 1 263 ? -1.203 29.954 19.095 1.00 30.98 263 SER A C 1
ATOM 2050 O O . SER A 1 263 ? -1.723 31.006 18.655 1.00 30.98 263 SER A O 1
#

Secondary structure (DSSP, 8-state):
-HHHHHHHHHHHHHTTT----EEE-SSPPPHHHHHHHHHHT--EEE-B--GGGTT-SEE--TT-TTS-TT---EEPTT-EEEEES--TTT--EEEEEESTTS-S-BTTBHHHHHHHB-TTS-EEEEEEEEE-TT--EEEEEEGGG-EE-TTS-EE-HHHHHHHHTTSTTEEEEEEEEETTEEEEEEEE-HHHHHHHSTT--HHHHHHHHHHHHHHHHHHHHTTS-GGG-EEEEEE-SSPPPB-TTS-B-GGG--GGG-TT---

Solvent-accessible surface area (backbone atoms only — not comparable to full-atom values): 15103 Å² total; per-residue (Å²): 105,71,67,42,35,56,51,23,54,49,52,41,48,73,64,67,64,72,73,77,68,44,82,42,56,95,62,88,74,54,60,65,59,50,50,47,37,61,58,15,66,44,55,57,38,44,38,35,55,48,88,58,27,58,71,53,44,21,23,68,67,78,85,53,82,78,51,54,87,78,32,27,17,27,59,34,94,75,37,46,74,48,63,46,81,45,38,91,88,78,50,42,12,41,36,30,39,39,43,89,43,46,60,97,58,53,88,97,32,70,64,66,29,55,74,34,37,46,100,88,66,32,37,57,68,57,31,24,20,35,69,48,100,82,51,28,35,32,77,44,40,47,55,92,59,50,46,71,43,96,87,71,49,81,34,51,33,53,55,53,28,56,61,54,53,68,40,79,60,33,70,43,58,48,52,46,69,49,94,90,35,38,35,33,42,29,22,59,26,61,69,59,47,46,71,74,42,64,94,54,52,74,66,57,44,52,52,50,51,54,52,50,47,52,51,50,46,55,57,53,37,74,78,40,57,84,88,62,31,58,75,48,66,42,85,39,95,59,77,80,62,56,48,100,85,69,45,68,52,59,92,78,62,52,69,87,66,48,92,80,71,74,128

Nearest PDB structures (foldseek):
  6oz1-assembly1_A  TM=7.623E-01  e=2.592E-16  Mycobacteroides chelonae
  5msw-assembly1_A  TM=7.428E-01  e=4.237E-15  Segniliparus rugosus ATCC BAA-974
  5mst-assembly2_B  TM=7.106E-01  e=3.987E-15  Segniliparus rugosus ATCC BAA-974
  5mst-assembly1_A  TM=7.124E-01  e=6.481E-15  Segniliparus rugosus ATCC BAA-974
  5mss-assembly1_A  TM=4.865E-01  e=4.810E-14  Segniliparus rugosus ATCC BAA-974